Protein AF-A0AAF3EDP6-F1 (afdb_monomer)

Secondary structure (DSSP, 8-state):
-HHHHHHHHHHHHHHHHHHHHHHHHHHHHHHHHHHHHHHHHHHHHHHHHHHHS-S--SSHHHHHHHHHHHHHHHHHHHHHHHHHHHHHHHHHHHHHHTT---HHHHHHHHHHHHHHHHHHHHHHHHHHHHHHHHHHHHHHHHHHHHHHHHHHHHHHHHHHTHHHH---TTTTHHHHHHHHHHHHHHHHHHHHHHHHHHH-TTS-HHHHHHHHHHHHHHHHHHHHHHHHHHHHHTT----GGGGGS-S-------------------------------

Nearest PDB structures (foldseek):
  1cun-assembly1_C  TM=4.433E-01  e=1.744E-02  Gallus gallus
  1u4q-assembly2_B  TM=4.967E-01  e=1.557E-01  Gallus gallus
  1u5p-assembly1_A  TM=4.769E-01  e=1.228E-01  Gallus gallus

Sequence (278 aa):
MAAAKHRRKRCLDLVDVRRLKLEQIIRLSTCERDANQAISWIEELQETLRRDYNQVGCDETELRVLKKDREQLEDTARSTYHYGKELCQVALVLRRSLRMDSSPQKQLADKLEHIWGRLTRALTEHDARTHVCAAFNSACVQILKRIDELDRQAKEYLLTKGRRQGPPTLLFSVERRKLGSDVAELRHIGEMLVAQTNANHVASKEARSAAVSLVRQKVEEVEEKRNQLETIIDGRSVPEEDRFLVRGVPTSILTSTTSPPQVDPPGHIRIGDNESYL

Structure (mmCIF, N/CA/C/O backbone):
data_AF-A0AAF3EDP6-F1
#
_entry.id   AF-A0AAF3EDP6-F1
#
loop_
_atom_site.group_PDB
_atom_site.id
_atom_site.type_symbol
_atom_site.label_atom_id
_atom_site.label_alt_id
_atom_site.label_comp_id
_atom_site.label_asym_id
_atom_site.label_entity_id
_atom_site.label_seq_id
_atom_site.pdbx_PDB_ins_code
_atom_site.Cartn_x
_atom_site.Cartn_y
_atom_site.Cartn_z
_atom_site.occupancy
_atom_site.B_iso_or_equiv
_atom_site.auth_seq_id
_atom_site.auth_comp_id
_atom_site.auth_asym_id
_atom_site.auth_atom_id
_atom_site.pdbx_PDB_model_num
ATOM 1 N N . MET A 1 1 ? 33.647 23.301 -61.075 1.00 71.12 1 MET A N 1
ATOM 2 C CA . MET A 1 1 ? 33.369 23.847 -59.720 1.00 71.12 1 MET A CA 1
ATOM 3 C C . MET A 1 1 ? 32.059 23.337 -59.096 1.00 71.12 1 MET A C 1
ATOM 5 O O . MET A 1 1 ? 32.105 22.820 -57.984 1.00 71.12 1 MET A O 1
ATOM 9 N N . ALA A 1 2 ? 30.907 23.385 -59.784 1.00 82.69 2 ALA A N 1
ATOM 10 C CA . ALA A 1 2 ? 29.607 22.963 -59.224 1.00 82.69 2 ALA A CA 1
ATOM 11 C C . ALA A 1 2 ? 29.539 21.485 -58.765 1.00 82.69 2 ALA A C 1
ATOM 13 O O . ALA A 1 2 ? 29.075 21.198 -57.662 1.00 82.69 2 ALA A O 1
ATOM 14 N N . ALA A 1 3 ? 30.085 20.548 -59.549 1.00 87.69 3 ALA A N 1
ATOM 15 C CA . ALA A 1 3 ? 30.097 19.120 -59.202 1.00 87.69 3 ALA A CA 1
ATOM 16 C C . ALA A 1 3 ? 30.927 18.796 -57.940 1.00 87.69 3 ALA A C 1
ATOM 18 O O . ALA A 1 3 ? 30.586 17.893 -57.177 1.00 87.69 3 ALA A O 1
ATOM 19 N N . ALA A 1 4 ? 32.012 19.536 -57.685 1.00 90.31 4 ALA A N 1
ATOM 20 C CA . ALA A 1 4 ? 32.815 19.381 -56.469 1.00 90.31 4 ALA A CA 1
ATOM 21 C C . ALA A 1 4 ? 32.060 19.891 -55.230 1.00 90.31 4 ALA A C 1
ATOM 23 O O . ALA A 1 4 ? 32.013 19.201 -54.214 1.00 90.31 4 ALA A O 1
ATOM 24 N N . LYS A 1 5 ? 31.383 21.043 -55.345 1.00 90.94 5 LYS A N 1
ATOM 25 C CA . LYS A 1 5 ? 30.521 21.591 -54.285 1.00 90.94 5 LYS A CA 1
ATOM 26 C C . LYS A 1 5 ? 29.365 20.643 -53.948 1.00 90.94 5 LYS A C 1
ATOM 28 O O . LYS A 1 5 ? 29.100 20.401 -52.775 1.00 90.94 5 LYS A O 1
ATOM 33 N N . HIS A 1 6 ? 28.728 20.051 -54.960 1.00 93.25 6 HIS A N 1
ATOM 34 C CA . HIS A 1 6 ? 27.655 19.074 -54.760 1.00 93.25 6 HIS A CA 1
ATOM 35 C C . HIS A 1 6 ? 28.153 17.786 -54.082 1.00 93.25 6 HIS A C 1
ATOM 37 O O . HIS A 1 6 ? 27.523 17.300 -53.146 1.00 93.25 6 HIS A O 1
ATOM 43 N N . ARG A 1 7 ? 29.322 17.262 -54.482 1.00 92.94 7 ARG A N 1
ATOM 44 C CA . ARG A 1 7 ? 29.954 16.113 -53.806 1.00 92.94 7 ARG A CA 1
ATOM 45 C C . ARG A 1 7 ? 30.294 16.410 -52.345 1.00 92.94 7 ARG A C 1
ATOM 47 O O . ARG A 1 7 ? 29.984 15.590 -51.488 1.00 92.94 7 ARG A O 1
ATOM 54 N N . ARG A 1 8 ? 30.862 17.587 -52.057 1.00 93.00 8 ARG A N 1
ATOM 55 C CA . ARG A 1 8 ? 31.146 18.030 -50.684 1.00 93.00 8 ARG A CA 1
ATOM 56 C C . ARG A 1 8 ? 29.871 18.100 -49.846 1.00 93.00 8 ARG A C 1
ATOM 58 O O . ARG A 1 8 ? 29.867 17.559 -48.750 1.00 93.00 8 ARG A O 1
ATOM 65 N N . LYS A 1 9 ? 28.797 18.699 -50.374 1.00 94.88 9 LYS A N 1
ATOM 66 C CA . LYS A 1 9 ? 27.502 18.777 -49.679 1.00 94.88 9 LYS A CA 1
ATOM 67 C C . LYS A 1 9 ? 26.975 17.386 -49.318 1.00 94.88 9 LYS A C 1
ATOM 69 O O . LYS A 1 9 ? 26.739 17.129 -48.151 1.00 94.88 9 LYS A O 1
ATOM 74 N N . ARG A 1 10 ? 26.922 16.458 -50.280 1.00 94.31 10 ARG A N 1
ATOM 75 C CA . ARG A 1 10 ? 26.478 15.074 -50.021 1.00 94.31 10 ARG A CA 1
ATOM 76 C C . ARG A 1 10 ? 27.324 14.353 -48.967 1.00 94.31 10 ARG A C 1
ATOM 78 O O . ARG A 1 10 ? 26.791 13.557 -48.206 1.00 94.31 10 ARG A O 1
ATOM 85 N N . CYS A 1 11 ? 28.633 14.608 -48.935 1.00 94.81 11 CYS A N 1
ATOM 86 C CA . CYS A 1 11 ? 29.515 14.039 -47.917 1.00 94.81 11 CYS A CA 1
ATOM 87 C C . CYS A 1 11 ? 29.186 14.586 -46.519 1.00 94.81 11 CYS A C 1
ATOM 89 O O . CYS A 1 11 ? 29.067 13.805 -45.580 1.00 94.81 11 CYS A O 1
ATOM 91 N N . LEU A 1 12 ? 28.982 15.902 -46.399 1.00 96.12 12 LEU A N 1
ATOM 92 C CA . LEU A 1 12 ? 28.575 16.541 -45.144 1.00 96.12 12 LEU A CA 1
ATOM 93 C C . LEU A 1 12 ? 27.212 16.018 -44.673 1.00 96.12 12 LEU A C 1
ATOM 95 O O . LEU A 1 12 ? 27.113 15.542 -43.548 1.00 96.12 12 LEU A O 1
ATOM 99 N N . ASP A 1 13 ? 26.220 15.971 -45.568 1.00 96.44 13 ASP A N 1
ATOM 100 C CA . ASP A 1 13 ? 24.886 15.440 -45.263 1.00 96.44 13 ASP A CA 1
ATOM 101 C C . ASP A 1 13 ? 24.969 13.984 -44.746 1.00 96.44 13 ASP A C 1
ATOM 103 O O . ASP A 1 13 ? 24.270 13.596 -43.811 1.00 96.44 13 ASP A O 1
ATOM 107 N N . LEU A 1 14 ? 25.862 13.160 -45.314 1.00 96.31 14 LEU A N 1
ATOM 108 C CA . LEU A 1 14 ? 26.073 11.780 -44.863 1.00 96.31 14 LEU A CA 1
ATOM 109 C C . LEU A 1 14 ? 26.715 11.704 -43.470 1.00 96.31 14 LEU A C 1
ATOM 111 O O . LEU A 1 14 ? 26.360 10.822 -42.682 1.00 96.31 14 LEU A O 1
ATOM 115 N N . VAL A 1 15 ? 27.665 12.593 -43.171 1.00 96.94 15 VAL A N 1
ATOM 116 C CA . VAL A 1 15 ? 28.287 12.692 -41.843 1.00 96.94 15 VAL A CA 1
ATOM 117 C C . VAL A 1 15 ? 27.243 13.096 -40.805 1.00 96.94 15 VAL A C 1
ATOM 119 O O . VAL A 1 15 ? 27.148 12.436 -39.770 1.00 96.94 15 VAL A O 1
ATOM 122 N N . ASP A 1 16 ? 26.408 14.088 -41.106 1.00 96.62 16 ASP A N 1
ATOM 123 C CA . ASP A 1 16 ? 25.352 14.553 -40.203 1.00 96.62 16 ASP A CA 1
ATOM 124 C C . ASP A 1 16 ? 24.326 13.452 -39.920 1.00 96.62 16 ASP A C 1
ATOM 126 O O . ASP A 1 16 ? 23.990 13.188 -38.765 1.00 96.62 16 ASP A O 1
ATOM 130 N N . VAL A 1 17 ? 23.898 12.714 -40.950 1.00 96.06 17 VAL A N 1
ATOM 131 C CA . VAL A 1 17 ? 22.997 11.562 -40.778 1.00 96.06 17 VAL A CA 1
ATOM 132 C C . VAL A 1 17 ? 23.623 10.481 -39.893 1.00 96.06 17 VAL A C 1
ATOM 134 O O . VAL A 1 17 ? 22.937 9.900 -39.050 1.00 96.06 17 VAL A O 1
ATOM 137 N N . ARG A 1 18 ? 24.918 10.184 -40.058 1.00 96.56 18 ARG A N 1
ATOM 138 C CA . ARG A 1 18 ? 25.619 9.201 -39.213 1.00 96.56 18 ARG A CA 1
ATOM 139 C C . ARG A 1 18 ? 25.720 9.674 -37.769 1.00 96.56 18 ARG A C 1
ATOM 141 O O . ARG A 1 18 ? 25.446 8.889 -36.865 1.00 96.56 18 ARG A O 1
ATOM 148 N N . ARG A 1 19 ? 26.063 10.944 -37.562 1.00 97.88 19 ARG A N 1
ATOM 149 C CA . ARG A 1 19 ? 26.122 11.558 -36.237 1.00 97.88 19 ARG A CA 1
ATOM 150 C C . ARG A 1 19 ? 24.766 11.469 -35.532 1.00 97.88 19 ARG A C 1
ATOM 152 O O . ARG A 1 19 ? 24.704 10.953 -34.422 1.00 97.88 19 ARG A O 1
ATOM 159 N N . LEU A 1 20 ? 23.685 11.875 -36.200 1.00 97.19 20 LEU A N 1
ATOM 160 C CA . LEU A 1 20 ? 22.325 11.801 -35.655 1.00 97.19 20 LEU A CA 1
ATOM 161 C C . LEU A 1 20 ? 21.926 10.368 -35.281 1.00 97.19 20 LEU A C 1
ATOM 163 O O . LEU A 1 20 ? 21.334 10.149 -34.228 1.00 97.19 20 LEU A O 1
ATOM 167 N N . LYS A 1 21 ? 22.276 9.374 -36.107 1.00 97.38 21 LYS A N 1
ATOM 168 C CA . LYS A 1 21 ? 22.018 7.961 -35.789 1.00 97.38 21 LYS A CA 1
ATOM 169 C C . LYS A 1 21 ? 22.763 7.501 -34.537 1.00 97.38 21 LYS A C 1
ATOM 171 O O . LYS A 1 21 ? 22.171 6.814 -33.712 1.00 97.38 21 LYS A O 1
ATOM 176 N N . LEU A 1 22 ? 24.032 7.877 -34.380 1.00 98.25 22 LEU A N 1
ATOM 177 C CA . LEU A 1 22 ? 24.806 7.545 -33.180 1.00 98.25 22 LEU A CA 1
ATOM 178 C C . LEU A 1 22 ? 24.209 8.206 -31.931 1.00 98.25 22 LEU A C 1
ATOM 180 O O . LEU A 1 22 ? 24.040 7.538 -30.916 1.00 98.25 22 LEU A O 1
ATOM 184 N N . GLU A 1 23 ? 23.812 9.478 -32.023 1.00 98.19 23 GLU A N 1
ATOM 185 C CA . GLU A 1 23 ? 23.122 10.182 -30.933 1.00 98.19 23 GLU A CA 1
ATOM 186 C C . GLU A 1 23 ? 21.804 9.484 -30.553 1.00 98.19 23 GLU A C 1
ATOM 188 O O . GLU A 1 23 ? 21.516 9.307 -29.370 1.00 98.19 23 GLU A O 1
ATOM 193 N N . GLN A 1 24 ? 21.021 9.032 -31.538 1.00 98.06 24 GLN A N 1
ATOM 194 C CA . GLN A 1 24 ? 19.790 8.271 -31.304 1.00 98.06 24 GLN A CA 1
ATOM 195 C C . GLN A 1 24 ? 20.050 6.914 -30.635 1.00 98.06 24 GLN A C 1
ATOM 197 O O . GLN A 1 24 ? 19.295 6.538 -29.742 1.00 98.06 24 GLN A O 1
ATOM 202 N N . ILE A 1 25 ? 21.109 6.196 -31.023 1.00 98.19 25 ILE A N 1
ATOM 203 C CA . ILE A 1 25 ? 21.488 4.910 -30.413 1.00 98.19 25 ILE A CA 1
ATOM 204 C C . ILE A 1 25 ? 21.910 5.099 -28.952 1.00 98.19 25 ILE A C 1
ATOM 206 O O . ILE A 1 25 ? 21.484 4.331 -28.091 1.00 98.19 25 ILE A O 1
ATOM 210 N N . ILE A 1 26 ? 22.700 6.136 -28.655 1.00 98.25 26 ILE A N 1
ATOM 211 C CA . ILE A 1 26 ? 23.102 6.452 -27.278 1.00 98.25 26 ILE A CA 1
ATOM 212 C C . ILE A 1 26 ? 21.865 6.761 -26.434 1.00 98.25 26 ILE A C 1
ATOM 214 O O . ILE A 1 26 ? 21.678 6.151 -25.385 1.00 98.25 26 ILE A O 1
ATOM 218 N N . ARG A 1 27 ? 20.982 7.648 -26.916 1.00 98.12 27 ARG A N 1
ATOM 219 C CA . ARG A 1 27 ? 19.735 7.985 -26.211 1.00 98.12 27 ARG A CA 1
ATOM 220 C C . ARG A 1 27 ? 18.855 6.763 -25.985 1.00 98.12 27 ARG A C 1
ATOM 222 O O . ARG A 1 27 ? 18.302 6.625 -24.902 1.00 98.12 27 ARG A O 1
ATOM 229 N N . LEU A 1 28 ? 18.752 5.873 -26.972 1.00 98.31 28 LEU A N 1
ATOM 230 C CA . LEU A 1 28 ? 17.994 4.634 -26.838 1.00 98.31 28 LEU A CA 1
ATOM 231 C C . LEU A 1 28 ? 18.544 3.781 -25.690 1.00 98.31 28 LEU A C 1
ATOM 233 O O . LEU A 1 28 ? 17.788 3.395 -24.805 1.00 98.31 28 LEU A O 1
ATOM 237 N N . SER A 1 29 ? 19.859 3.551 -25.672 1.00 97.88 29 SER A N 1
ATOM 238 C CA . SER A 1 29 ? 20.509 2.781 -24.609 1.00 97.88 29 SER A CA 1
ATOM 239 C C . SER A 1 29 ? 20.323 3.419 -23.230 1.00 97.88 29 SER A C 1
ATOM 241 O O . SER A 1 29 ? 20.089 2.701 -22.258 1.00 97.88 29 SER A O 1
ATOM 243 N N . THR A 1 30 ? 20.397 4.749 -23.137 1.00 98.44 30 THR A N 1
ATOM 244 C CA . THR A 1 30 ? 20.128 5.481 -21.894 1.00 98.44 30 THR A CA 1
ATOM 245 C C . THR A 1 30 ? 18.686 5.282 -21.438 1.00 98.44 30 THR A C 1
ATOM 247 O O . THR A 1 30 ? 18.475 4.855 -20.309 1.00 98.44 30 THR A O 1
ATOM 250 N N . CYS A 1 31 ? 17.699 5.497 -22.313 1.00 98.31 31 CYS A N 1
ATOM 251 C CA . CYS A 1 31 ? 16.289 5.332 -21.956 1.00 98.31 31 CYS A CA 1
ATOM 252 C C . CYS A 1 31 ? 15.962 3.904 -21.501 1.00 98.31 31 CYS A C 1
ATOM 254 O O . CYS A 1 31 ? 15.232 3.727 -20.532 1.00 98.31 31 CYS A O 1
ATOM 256 N N . GLU A 1 32 ? 16.508 2.885 -22.164 1.00 97.56 32 GLU A N 1
ATOM 257 C CA . GLU A 1 32 ? 16.286 1.484 -21.786 1.00 97.56 32 GLU A CA 1
ATOM 258 C C . GLU A 1 32 ? 16.901 1.141 -20.430 1.00 97.56 32 GLU A C 1
ATOM 260 O O . GLU A 1 32 ? 16.273 0.461 -19.615 1.00 97.56 32 GLU A O 1
ATOM 265 N N . ARG A 1 33 ? 18.120 1.619 -20.166 1.00 98.44 33 ARG A N 1
ATOM 266 C CA . ARG A 1 33 ? 18.773 1.438 -18.868 1.00 98.44 33 ARG A CA 1
ATOM 267 C C . ARG A 1 33 ? 17.988 2.137 -17.762 1.00 98.44 33 ARG A C 1
ATOM 269 O O . ARG A 1 33 ? 17.716 1.527 -16.734 1.00 98.44 33 ARG A O 1
ATOM 276 N N . ASP A 1 34 ? 17.601 3.384 -17.986 1.00 98.62 34 ASP A N 1
ATOM 277 C CA . ASP A 1 34 ? 16.917 4.191 -16.980 1.00 98.62 34 ASP A CA 1
ATOM 278 C C . ASP A 1 34 ? 15.490 3.656 -16.727 1.00 98.62 34 ASP A C 1
ATOM 280 O O . ASP A 1 34 ? 15.017 3.662 -15.593 1.00 98.62 34 ASP A O 1
ATOM 284 N N . ALA A 1 35 ? 14.826 3.081 -17.739 1.00 98.44 35 ALA A N 1
ATOM 285 C CA . ALA A 1 35 ? 13.537 2.409 -17.568 1.00 98.44 35 ALA A CA 1
ATOM 286 C C . ALA A 1 35 ? 13.667 1.118 -16.745 1.00 98.44 35 ALA A C 1
ATOM 288 O O . ALA A 1 35 ? 12.821 0.839 -15.897 1.00 98.44 35 ALA A O 1
ATOM 289 N N . ASN A 1 36 ? 14.743 0.347 -16.944 1.00 98.19 36 ASN A N 1
ATOM 290 C CA . ASN A 1 36 ? 15.053 -0.787 -16.069 1.00 98.19 36 ASN A CA 1
ATOM 291 C C . ASN A 1 36 ? 15.333 -0.333 -14.632 1.00 98.19 36 ASN A C 1
ATOM 293 O O . ASN A 1 36 ? 14.897 -0.993 -13.695 1.00 98.19 36 ASN A O 1
ATOM 297 N N . GLN A 1 37 ? 16.008 0.801 -14.450 1.00 98.56 37 GLN A N 1
ATOM 298 C CA . GLN A 1 37 ? 16.247 1.351 -13.121 1.00 98.56 37 GLN A CA 1
ATOM 299 C C . GLN A 1 37 ? 14.941 1.784 -12.439 1.00 98.56 37 GLN A C 1
ATOM 301 O O . GLN A 1 37 ? 14.741 1.483 -11.265 1.00 98.56 37 GLN A O 1
ATOM 306 N N . ALA A 1 38 ? 14.030 2.425 -13.177 1.00 98.62 38 ALA A N 1
ATOM 307 C CA . ALA A 1 38 ? 12.703 2.770 -12.674 1.00 98.62 38 ALA A CA 1
ATOM 308 C C . ALA A 1 38 ? 11.927 1.526 -12.218 1.00 98.62 38 ALA A C 1
ATOM 310 O O . ALA A 1 38 ? 11.277 1.554 -11.177 1.00 98.62 38 ALA A O 1
ATOM 311 N N . ILE A 1 39 ? 12.042 0.418 -12.954 1.00 98.44 39 ILE A N 1
ATOM 312 C CA . ILE A 1 39 ? 11.475 -0.871 -12.551 1.00 98.44 39 ILE A CA 1
ATOM 313 C C . ILE A 1 39 ? 12.058 -1.343 -11.212 1.00 98.44 39 ILE A C 1
ATOM 315 O O . ILE A 1 39 ? 11.282 -1.649 -10.308 1.00 98.44 39 ILE A O 1
ATOM 319 N N . SER A 1 40 ? 13.386 -1.359 -11.064 1.00 98.38 40 SER A N 1
ATOM 320 C CA . SER A 1 40 ? 14.036 -1.773 -9.813 1.00 98.38 40 SER A CA 1
ATOM 321 C C . SER A 1 40 ? 13.608 -0.902 -8.630 1.00 98.38 40 SER A C 1
ATOM 323 O O . SER A 1 40 ? 13.292 -1.421 -7.565 1.00 98.38 40 SER A O 1
ATOM 325 N N . TRP A 1 41 ? 13.506 0.416 -8.822 1.00 98.44 41 TRP A N 1
ATOM 326 C CA . TRP A 1 41 ? 13.018 1.321 -7.779 1.00 98.44 41 TRP A CA 1
ATOM 327 C C . TRP A 1 41 ? 11.577 1.007 -7.357 1.00 98.44 41 TRP A C 1
ATOM 329 O O . TRP A 1 41 ? 11.265 1.050 -6.171 1.00 98.44 41 TRP A O 1
ATOM 339 N N . ILE A 1 42 ? 10.689 0.647 -8.289 1.00 98.06 42 ILE A N 1
ATOM 340 C CA . ILE A 1 42 ? 9.317 0.242 -7.937 1.00 98.06 42 ILE A CA 1
ATOM 341 C C . ILE A 1 42 ? 9.319 -1.088 -7.165 1.00 98.06 42 ILE A C 1
ATOM 343 O O . ILE A 1 42 ? 8.541 -1.246 -6.223 1.00 98.06 42 ILE A O 1
ATOM 347 N N . GLU A 1 43 ? 10.195 -2.033 -7.516 1.00 96.50 43 GLU A N 1
ATOM 348 C CA . GLU A 1 43 ? 10.366 -3.287 -6.765 1.00 96.50 43 GLU A CA 1
ATOM 349 C C . GLU A 1 43 ? 10.871 -3.028 -5.332 1.00 96.50 43 GLU A C 1
ATOM 351 O O . GLU A 1 43 ? 10.360 -3.622 -4.381 1.00 96.50 43 GLU A O 1
ATOM 356 N N . GLU A 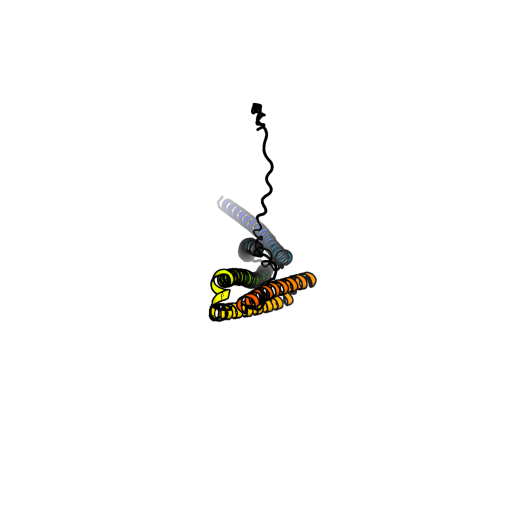1 44 ? 11.804 -2.091 -5.148 1.00 96.12 44 GLU A N 1
ATOM 357 C CA . GLU A 1 44 ? 12.293 -1.660 -3.830 1.00 96.12 44 GLU A CA 1
ATOM 358 C C . GLU A 1 44 ? 11.187 -1.001 -2.988 1.00 96.12 44 GLU A C 1
ATOM 360 O O . GLU A 1 44 ? 11.034 -1.302 -1.799 1.00 96.12 44 GLU A O 1
ATOM 365 N N . LEU A 1 45 ? 10.364 -0.142 -3.599 1.00 94.88 45 LEU A N 1
ATOM 366 C CA . LEU A 1 45 ? 9.199 0.463 -2.941 1.00 94.88 45 LEU A CA 1
ATOM 367 C C . LEU A 1 45 ? 8.172 -0.599 -2.528 1.00 94.88 45 LEU A C 1
ATOM 369 O O . LEU A 1 4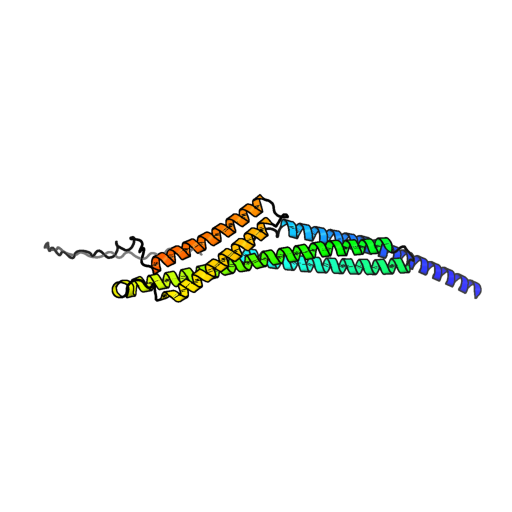5 ? 7.600 -0.515 -1.441 1.00 94.88 45 LEU A O 1
ATOM 373 N N . GLN A 1 46 ? 7.966 -1.626 -3.356 1.00 92.00 46 GLN A N 1
ATOM 374 C CA . GLN A 1 46 ? 7.100 -2.752 -3.014 1.00 92.00 46 GLN A CA 1
ATOM 375 C C . GLN A 1 46 ? 7.628 -3.529 -1.804 1.00 92.00 46 GLN A C 1
ATOM 377 O O . GLN A 1 46 ? 6.849 -3.872 -0.914 1.00 92.00 46 GLN A O 1
ATOM 382 N N . GLU A 1 47 ? 8.929 -3.807 -1.750 1.00 90.81 47 GLU A N 1
ATOM 383 C CA . GLU A 1 47 ? 9.525 -4.504 -0.608 1.00 90.81 47 GLU A CA 1
ATOM 384 C C . GLU A 1 47 ? 9.460 -3.656 0.669 1.00 90.81 47 GLU A C 1
ATOM 386 O O . GLU A 1 47 ? 9.187 -4.176 1.750 1.00 90.81 47 GLU A O 1
ATOM 391 N N . THR A 1 48 ? 9.611 -2.338 0.536 1.00 89.81 48 THR A N 1
ATOM 392 C CA . THR A 1 48 ? 9.457 -1.383 1.642 1.00 89.81 48 THR A CA 1
ATOM 393 C C . THR A 1 48 ? 8.027 -1.401 2.182 1.00 89.81 48 THR A C 1
ATOM 395 O O . THR A 1 48 ? 7.825 -1.564 3.386 1.00 89.81 48 THR A O 1
ATOM 398 N N . LEU A 1 49 ? 7.022 -1.355 1.296 1.00 86.19 49 LEU A N 1
ATOM 399 C CA . LEU A 1 49 ? 5.612 -1.515 1.664 1.00 86.19 49 LEU A CA 1
ATOM 400 C C . LEU A 1 49 ? 5.381 -2.838 2.418 1.00 86.19 49 LEU A C 1
ATOM 402 O O . LEU A 1 49 ? 4.674 -2.888 3.423 1.00 86.19 49 LEU A O 1
ATOM 406 N N . ARG A 1 50 ? 6.017 -3.916 1.954 1.00 82.31 50 ARG A N 1
ATOM 407 C CA . ARG A 1 50 ? 5.913 -5.254 2.543 1.00 82.31 50 ARG A CA 1
ATOM 408 C C . ARG A 1 50 ? 6.547 -5.352 3.932 1.00 82.31 50 ARG A C 1
ATOM 410 O O . ARG A 1 50 ? 6.021 -6.053 4.795 1.00 82.31 50 ARG A O 1
ATOM 417 N N . ARG A 1 51 ? 7.691 -4.709 4.145 1.00 78.69 51 ARG A N 1
ATOM 418 C CA . ARG A 1 51 ? 8.445 -4.799 5.399 1.00 78.69 51 ARG A CA 1
ATOM 419 C C . ARG A 1 51 ? 7.860 -3.891 6.476 1.00 78.69 51 ARG A C 1
ATOM 421 O O . ARG A 1 51 ? 7.605 -4.354 7.585 1.00 78.69 51 ARG A O 1
ATOM 428 N N . ASP A 1 52 ? 7.619 -2.632 6.128 1.00 72.25 52 ASP A N 1
ATOM 429 C CA . ASP A 1 52 ? 7.430 -1.568 7.119 1.00 72.25 52 ASP A CA 1
ATOM 430 C C . ASP A 1 52 ? 5.944 -1.310 7.422 1.00 72.25 52 ASP A C 1
ATOM 432 O O . ASP A 1 52 ? 5.598 -0.871 8.514 1.00 72.25 52 ASP A O 1
ATOM 436 N N . TYR A 1 53 ? 5.041 -1.685 6.510 1.00 66.19 53 TYR A N 1
ATOM 437 C CA . TYR A 1 53 ? 3.615 -1.342 6.590 1.00 66.19 53 TYR A CA 1
ATOM 438 C C . TYR A 1 53 ? 2.702 -2.561 6.817 1.00 66.19 53 TYR A C 1
ATOM 440 O O . TYR A 1 53 ? 1.483 -2.505 6.702 1.00 66.19 53 TYR A O 1
ATOM 448 N N . ASN A 1 54 ? 3.257 -3.717 7.181 1.00 61.97 54 ASN A N 1
ATOM 449 C CA . ASN A 1 54 ? 2.449 -4.902 7.500 1.00 61.97 54 ASN A CA 1
ATOM 450 C C . ASN A 1 54 ? 1.987 -4.990 8.958 1.00 61.97 54 ASN A C 1
ATOM 452 O O . ASN A 1 54 ? 1.264 -5.924 9.312 1.00 61.97 54 ASN A O 1
ATOM 456 N N . GLN A 1 55 ? 2.368 -4.026 9.792 1.00 61.47 55 GLN A N 1
ATOM 457 C CA . GLN A 1 55 ? 1.954 -3.976 11.187 1.00 61.47 55 GLN A CA 1
ATOM 458 C C . GLN A 1 55 ? 0.560 -3.350 11.299 1.00 61.47 55 GLN A C 1
ATOM 460 O O . GLN A 1 55 ? 0.274 -2.299 10.729 1.00 61.47 55 GLN A O 1
ATOM 465 N N . VAL A 1 56 ? -0.330 -4.022 12.030 1.00 60.81 56 VAL A N 1
ATOM 466 C CA . VAL A 1 56 ? -1.621 -3.453 12.426 1.00 60.81 56 VAL A CA 1
ATOM 467 C C . VAL A 1 56 ? -1.313 -2.409 13.500 1.00 60.81 56 VAL A C 1
ATOM 469 O O . VAL A 1 56 ? -0.979 -2.778 14.622 1.00 60.81 56 VAL A O 1
ATOM 472 N N . GLY A 1 57 ? -1.340 -1.125 13.130 1.00 56.44 57 GLY A N 1
ATOM 473 C CA . GLY A 1 57 ? -1.066 -0.016 14.049 1.00 56.44 57 GLY A CA 1
ATOM 474 C C . GLY A 1 57 ? -1.974 -0.080 15.278 1.00 56.44 57 GLY A C 1
ATOM 475 O O . GLY A 1 57 ? -3.188 -0.273 15.160 1.00 56.44 57 GLY A O 1
ATOM 476 N N . CYS A 1 58 ? -1.376 0.029 16.462 1.00 58.56 58 CYS A N 1
ATOM 477 C CA . CYS A 1 58 ? -2.060 -0.218 17.728 1.00 58.56 58 CYS A CA 1
ATOM 478 C C . CYS A 1 58 ? -2.700 1.060 18.275 1.00 58.56 58 CYS A C 1
ATOM 480 O O . CYS A 1 58 ? -3.718 0.982 18.968 1.00 58.56 58 CYS A O 1
ATOM 482 N N . ASP A 1 59 ? -2.137 2.217 17.933 1.00 70.69 59 ASP A N 1
ATOM 483 C CA . ASP A 1 59 ? -2.632 3.531 18.328 1.00 70.69 59 ASP A CA 1
ATOM 484 C C . ASP A 1 59 ? -3.093 4.377 17.127 1.00 70.69 59 ASP A C 1
ATOM 486 O O . ASP A 1 59 ? -2.630 4.223 15.994 1.00 70.69 59 ASP A O 1
ATOM 490 N N . GLU A 1 60 ? -4.017 5.306 17.375 1.00 73.75 60 GLU A N 1
ATOM 491 C CA . GLU A 1 60 ? -4.529 6.229 16.361 1.00 73.75 60 GLU A CA 1
ATOM 492 C C . GLU A 1 60 ? -3.413 7.130 15.804 1.00 73.75 60 GLU A C 1
ATOM 494 O O . GLU A 1 60 ? -3.412 7.455 14.613 1.00 73.75 60 GLU A O 1
ATOM 499 N N . THR A 1 61 ? -2.429 7.492 16.634 1.00 78.88 61 THR A N 1
ATOM 500 C CA . THR A 1 61 ? -1.267 8.294 16.225 1.00 78.88 61 THR A CA 1
ATOM 501 C C . THR A 1 61 ? -0.375 7.525 15.257 1.00 78.88 61 THR A C 1
ATOM 503 O O . THR A 1 61 ? -0.048 8.034 14.184 1.00 78.88 61 THR A O 1
ATOM 506 N N . GLU A 1 62 ? -0.040 6.277 15.591 1.00 76.75 62 GLU A N 1
ATOM 507 C CA . GLU A 1 62 ? 0.742 5.381 14.731 1.00 76.75 62 GLU A CA 1
ATOM 508 C C . GLU A 1 62 ? 0.043 5.157 13.392 1.00 76.75 62 GLU A C 1
ATOM 510 O O . GLU A 1 62 ? 0.667 5.226 12.335 1.00 76.75 62 GLU A O 1
ATOM 515 N N . LEU A 1 63 ? -1.277 4.958 13.416 1.00 79.44 63 LEU A N 1
ATOM 516 C CA . LEU A 1 63 ? -2.057 4.734 12.208 1.00 79.44 63 LEU A CA 1
ATOM 517 C C . LEU A 1 63 ? -2.085 5.962 11.291 1.00 79.44 63 LEU A C 1
ATOM 519 O O . LEU A 1 63 ? -2.066 5.819 10.070 1.00 79.44 63 LEU A O 1
ATOM 523 N N . ARG A 1 64 ? -2.119 7.174 11.859 1.00 82.00 64 ARG A N 1
ATOM 524 C CA . ARG A 1 64 ? -2.021 8.423 11.086 1.00 82.00 64 ARG A CA 1
ATOM 525 C C . ARG A 1 64 ? -0.648 8.581 10.438 1.00 82.00 64 ARG A C 1
ATOM 527 O O . ARG A 1 64 ? -0.588 8.967 9.273 1.00 82.00 64 ARG A O 1
ATOM 534 N N . VAL A 1 65 ? 0.427 8.268 11.163 1.00 83.56 65 VAL A N 1
ATOM 535 C CA . VAL A 1 65 ? 1.795 8.289 10.619 1.00 83.56 65 VAL A CA 1
ATOM 536 C C . VAL A 1 65 ? 1.928 7.266 9.490 1.00 83.56 65 VAL A C 1
ATOM 538 O O . VAL A 1 65 ? 2.265 7.645 8.374 1.00 83.56 65 VAL A O 1
ATOM 541 N N . LEU A 1 66 ? 1.513 6.016 9.720 1.00 80.69 66 LEU A N 1
ATOM 542 C CA . LEU A 1 66 ? 1.514 4.955 8.706 1.00 80.69 66 LEU A CA 1
ATOM 543 C C . LEU A 1 66 ? 0.723 5.338 7.446 1.00 80.69 66 LEU A C 1
ATOM 545 O O . LEU A 1 66 ? 1.163 5.049 6.335 1.00 80.69 66 LEU A O 1
ATOM 549 N N . LYS A 1 67 ? -0.434 6.003 7.593 1.00 84.38 67 LYS A N 1
ATOM 550 C CA . LYS A 1 67 ? -1.212 6.514 6.450 1.00 84.38 67 LYS A CA 1
ATOM 551 C C . LYS A 1 67 ? -0.440 7.562 5.657 1.00 84.38 67 LYS A C 1
ATOM 553 O O . LYS A 1 67 ? -0.372 7.451 4.437 1.00 84.38 67 LYS A O 1
ATOM 558 N N . LYS A 1 68 ? 0.142 8.546 6.341 1.00 87.94 68 LYS A N 1
ATOM 559 C CA . LYS A 1 68 ? 0.902 9.626 5.706 1.00 87.94 68 LYS A CA 1
ATOM 560 C C . LYS A 1 68 ? 2.133 9.092 4.976 1.00 87.94 68 LYS A C 1
ATOM 562 O O . LYS A 1 68 ? 2.374 9.456 3.829 1.00 87.94 68 LYS A O 1
ATOM 567 N N . ASP A 1 69 ? 2.888 8.213 5.620 1.00 85.25 69 ASP A N 1
ATOM 568 C CA . ASP A 1 69 ? 4.109 7.653 5.045 1.00 85.25 69 ASP A CA 1
ATOM 569 C C . ASP A 1 69 ? 3.779 6.760 3.833 1.00 85.25 69 ASP A C 1
ATOM 571 O O . ASP A 1 69 ? 4.449 6.822 2.800 1.00 85.25 69 ASP A O 1
ATOM 575 N N . ARG A 1 70 ? 2.664 6.014 3.893 1.00 87.88 70 ARG A N 1
ATOM 576 C CA . ARG A 1 70 ? 2.120 5.268 2.747 1.00 87.88 70 ARG A CA 1
ATOM 577 C C . ARG A 1 70 ? 1.726 6.185 1.588 1.00 87.88 70 ARG A C 1
ATOM 579 O O . ARG A 1 70 ? 2.021 5.851 0.445 1.00 87.88 70 ARG A O 1
ATOM 586 N N . GLU A 1 71 ? 1.049 7.303 1.850 1.00 91.44 71 GLU A N 1
ATOM 587 C CA . GLU A 1 71 ? 0.675 8.279 0.812 1.00 91.44 71 GLU A CA 1
ATOM 588 C C . GLU A 1 71 ? 1.917 8.837 0.107 1.00 91.44 71 GLU A C 1
ATOM 590 O O . GLU A 1 71 ? 1.969 8.869 -1.122 1.00 91.44 71 GLU A O 1
ATOM 595 N N . GLN A 1 72 ? 2.963 9.171 0.867 1.00 93.00 72 GLN A N 1
ATOM 596 C CA . GLN A 1 72 ? 4.244 9.616 0.309 1.00 93.00 72 GLN A CA 1
ATOM 597 C C . GLN A 1 72 ? 4.929 8.530 -0.533 1.00 93.00 72 GLN A C 1
ATOM 599 O O . GLN A 1 72 ? 5.472 8.818 -1.607 1.00 93.00 72 GLN A O 1
ATOM 604 N N . LEU A 1 73 ? 4.892 7.275 -0.076 1.00 93.62 73 LEU A N 1
ATOM 605 C CA . LEU A 1 73 ? 5.398 6.129 -0.833 1.00 93.62 73 LEU A CA 1
ATOM 606 C C . LEU A 1 73 ? 4.625 5.958 -2.145 1.00 93.62 73 LEU A C 1
ATOM 608 O O . LEU A 1 73 ? 5.231 5.748 -3.195 1.00 93.62 73 LEU A O 1
ATOM 612 N N . GLU A 1 74 ? 3.300 6.075 -2.102 1.00 94.88 74 GLU A N 1
ATOM 613 C CA . GLU A 1 74 ? 2.427 5.953 -3.266 1.00 94.88 74 GLU A CA 1
ATOM 614 C C . GLU A 1 74 ? 2.675 7.069 -4.295 1.00 94.88 74 GLU A C 1
ATOM 616 O O . GLU A 1 74 ? 2.765 6.792 -5.493 1.00 94.88 74 GLU A O 1
ATOM 621 N N . ASP A 1 75 ? 2.852 8.312 -3.845 1.00 96.88 75 ASP A N 1
ATOM 622 C CA . ASP A 1 75 ? 3.207 9.446 -4.706 1.00 96.88 75 ASP A CA 1
ATOM 623 C C . ASP A 1 75 ? 4.565 9.255 -5.383 1.00 96.88 75 ASP A C 1
ATOM 625 O O . ASP A 1 75 ? 4.713 9.492 -6.591 1.00 96.88 75 ASP A O 1
ATOM 629 N N . THR A 1 76 ? 5.545 8.766 -4.621 1.00 97.69 76 THR A N 1
ATOM 630 C CA . THR A 1 76 ? 6.873 8.429 -5.143 1.00 97.69 76 THR A CA 1
ATOM 631 C C . THR A 1 76 ? 6.758 7.329 -6.195 1.00 97.69 76 THR A C 1
ATOM 633 O O . THR A 1 76 ? 7.227 7.498 -7.319 1.00 97.69 76 THR A O 1
ATOM 636 N N . ALA A 1 77 ? 6.048 6.243 -5.884 1.00 97.44 77 ALA A N 1
ATOM 637 C CA . ALA A 1 77 ? 5.851 5.119 -6.790 1.00 97.44 77 ALA A CA 1
ATOM 638 C C . ALA A 1 77 ? 5.137 5.515 -8.090 1.00 97.44 77 ALA A C 1
ATOM 640 O O . ALA A 1 77 ? 5.563 5.103 -9.172 1.00 97.44 77 ALA A O 1
ATOM 641 N N . ARG A 1 78 ? 4.081 6.338 -8.006 1.00 98.25 78 ARG A N 1
ATOM 642 C CA . ARG A 1 78 ? 3.388 6.891 -9.181 1.00 98.25 78 ARG A CA 1
ATOM 643 C C . ARG A 1 78 ? 4.343 7.679 -10.063 1.00 98.25 78 ARG A C 1
ATOM 645 O O . ARG A 1 78 ? 4.381 7.464 -11.273 1.00 98.25 78 ARG A O 1
ATOM 652 N N . SER A 1 79 ? 5.112 8.581 -9.461 1.00 98.44 79 SER A N 1
ATOM 653 C CA . SER A 1 79 ? 6.056 9.434 -10.183 1.00 98.44 79 SER A CA 1
ATOM 654 C C . SER A 1 79 ? 7.130 8.599 -10.883 1.00 98.44 79 SER A C 1
ATOM 656 O O . SER A 1 79 ? 7.393 8.798 -12.070 1.00 98.44 79 SER A O 1
ATOM 658 N N . THR A 1 80 ? 7.683 7.597 -10.195 1.00 98.56 80 THR A N 1
ATOM 659 C CA . THR A 1 80 ? 8.653 6.652 -10.764 1.00 98.56 80 THR A CA 1
ATOM 660 C C . THR A 1 80 ? 8.057 5.829 -11.907 1.00 98.56 80 THR A C 1
ATOM 662 O O . THR A 1 80 ? 8.707 5.643 -12.937 1.00 98.56 80 THR A O 1
ATOM 665 N N . TYR A 1 81 ? 6.811 5.369 -11.774 1.00 98.69 81 TYR A N 1
ATOM 666 C CA . TYR A 1 81 ? 6.106 4.654 -12.837 1.00 98.69 81 TYR A CA 1
ATOM 667 C C . TYR A 1 81 ? 5.879 5.533 -14.071 1.00 98.69 81 TYR A C 1
ATOM 669 O O . TYR A 1 81 ? 6.180 5.106 -15.188 1.00 98.69 81 TYR A O 1
ATOM 677 N N . HIS A 1 82 ? 5.404 6.768 -13.890 1.00 98.62 82 HIS A N 1
ATOM 678 C CA . HIS A 1 82 ? 5.213 7.710 -14.994 1.00 98.62 82 HIS A CA 1
ATOM 679 C C . HIS A 1 82 ? 6.527 8.005 -15.717 1.00 98.62 82 HIS A C 1
ATOM 681 O O . HIS A 1 82 ? 6.575 7.896 -16.942 1.00 98.62 82 HIS A O 1
ATOM 687 N N . TYR A 1 83 ? 7.600 8.254 -14.967 1.00 98.62 83 TYR A N 1
ATOM 688 C CA . TYR A 1 83 ? 8.942 8.403 -15.522 1.00 98.62 83 TYR A CA 1
ATOM 689 C C . TYR A 1 83 ? 9.362 7.172 -16.345 1.00 98.62 83 TYR A C 1
ATOM 691 O O . TYR A 1 83 ? 9.763 7.295 -17.504 1.00 98.62 83 TYR A O 1
ATOM 699 N N . GLY A 1 84 ? 9.177 5.962 -15.806 1.00 98.69 84 GLY A N 1
ATOM 700 C CA . GLY A 1 84 ? 9.436 4.712 -16.526 1.00 98.69 84 GLY A CA 1
ATOM 701 C C . GLY A 1 84 ? 8.624 4.573 -17.822 1.00 98.69 84 GLY A C 1
ATOM 702 O O . GLY A 1 84 ? 9.163 4.134 -18.844 1.00 98.69 84 GLY A O 1
ATOM 703 N N . LYS A 1 85 ? 7.347 4.986 -17.826 1.00 98.44 85 LYS A N 1
ATOM 704 C CA . LYS A 1 85 ? 6.507 4.971 -19.037 1.00 98.44 85 LYS A CA 1
ATOM 705 C C . LYS A 1 85 ? 7.025 5.924 -20.101 1.00 98.44 85 LYS A C 1
ATOM 707 O O . LYS A 1 85 ? 7.076 5.539 -21.269 1.00 98.44 85 LYS A O 1
ATOM 712 N N . GLU A 1 86 ? 7.386 7.146 -19.721 1.00 98.62 86 GLU A N 1
ATOM 713 C CA . GLU A 1 86 ? 7.916 8.143 -20.653 1.00 98.62 86 GLU A CA 1
ATOM 714 C C . GLU A 1 86 ? 9.203 7.641 -21.312 1.00 98.62 86 GLU A C 1
ATOM 716 O O . GLU A 1 86 ? 9.326 7.671 -22.539 1.00 98.62 86 GLU A O 1
ATOM 721 N N . LEU A 1 87 ? 10.119 7.067 -20.525 1.00 98.56 87 LEU A N 1
ATOM 722 C CA . LEU A 1 87 ? 11.334 6.442 -21.047 1.00 98.56 87 LEU A CA 1
ATOM 723 C C . LEU A 1 87 ? 11.021 5.310 -22.031 1.00 98.56 87 LEU A C 1
ATOM 725 O O . LEU A 1 87 ? 11.615 5.248 -23.111 1.00 98.56 87 LEU A O 1
ATOM 729 N N . CYS A 1 88 ? 10.051 4.451 -21.704 1.00 98.19 88 CYS A N 1
ATOM 730 C CA . CYS A 1 88 ? 9.627 3.372 -22.592 1.00 98.19 88 CYS A CA 1
ATOM 731 C C . CYS A 1 88 ? 9.041 3.892 -23.914 1.00 98.19 88 CYS A C 1
ATOM 733 O O . CYS A 1 88 ? 9.306 3.333 -24.983 1.00 98.19 88 CYS A O 1
ATOM 735 N N . GLN A 1 89 ? 8.261 4.974 -23.864 1.00 98.25 89 GLN A N 1
ATOM 736 C CA . GLN A 1 89 ? 7.700 5.614 -25.054 1.00 98.25 89 GLN A CA 1
ATOM 737 C C . GLN A 1 89 ? 8.794 6.229 -25.932 1.00 98.25 89 GLN A C 1
ATOM 739 O O . GLN A 1 89 ? 8.815 5.984 -27.142 1.00 98.25 89 GLN A O 1
ATOM 744 N N . VAL A 1 90 ? 9.733 6.973 -25.340 1.00 98.31 90 VAL A N 1
ATOM 745 C CA . VAL A 1 90 ? 10.862 7.576 -26.065 1.00 98.31 90 VAL A CA 1
ATOM 746 C C . VAL A 1 90 ? 11.720 6.495 -26.725 1.00 98.31 90 VAL A C 1
ATOM 748 O O . VAL A 1 90 ? 12.004 6.580 -27.924 1.00 98.31 90 VAL A O 1
ATOM 751 N N . ALA A 1 91 ? 12.071 5.438 -25.991 1.00 98.25 91 ALA A N 1
ATOM 752 C CA . ALA A 1 91 ? 12.836 4.313 -26.518 1.00 98.25 91 ALA A CA 1
ATOM 753 C C . ALA A 1 91 ? 12.107 3.598 -27.674 1.00 98.25 91 ALA A C 1
ATOM 755 O O . ALA A 1 91 ? 12.725 3.250 -28.685 1.00 98.25 91 ALA A O 1
ATOM 756 N N . LEU A 1 92 ? 10.778 3.453 -27.599 1.00 98.00 92 LEU A N 1
ATOM 757 C CA . LEU A 1 92 ? 9.981 2.867 -28.682 1.00 98.00 92 LEU A CA 1
ATOM 758 C C . LEU A 1 92 ? 10.032 3.715 -29.960 1.00 98.00 92 LEU A C 1
ATOM 760 O O . LEU A 1 92 ? 10.175 3.170 -31.059 1.00 98.00 92 LEU A O 1
ATOM 764 N N . VAL A 1 93 ? 9.932 5.041 -29.832 1.00 98.06 93 VAL A N 1
ATOM 765 C CA . VAL A 1 93 ? 10.054 5.964 -30.972 1.00 98.06 93 VAL A CA 1
ATOM 766 C C . VAL A 1 93 ? 11.459 5.898 -31.574 1.00 98.06 93 VAL A C 1
ATOM 768 O O . VAL A 1 93 ? 11.590 5.801 -32.796 1.00 98.06 93 VAL A O 1
ATOM 771 N N . LEU A 1 94 ? 12.505 5.879 -30.742 1.00 98.12 94 LEU A N 1
ATOM 772 C CA . LEU A 1 94 ? 13.893 5.769 -31.199 1.00 98.12 94 LEU A CA 1
ATOM 773 C C . LEU A 1 94 ? 14.145 4.457 -31.953 1.00 98.12 94 LEU A C 1
ATOM 775 O O . LEU A 1 94 ? 14.688 4.494 -33.057 1.00 98.12 94 LEU A O 1
ATOM 779 N N . ARG A 1 95 ? 13.675 3.313 -31.437 1.00 97.75 95 ARG A N 1
ATOM 780 C CA . ARG A 1 95 ? 13.767 2.018 -32.141 1.00 97.75 95 ARG A CA 1
ATOM 781 C C . ARG A 1 95 ? 13.091 2.056 -33.507 1.00 97.75 95 ARG A C 1
ATOM 783 O O . ARG A 1 95 ? 13.685 1.614 -34.489 1.00 97.75 95 ARG A O 1
ATOM 790 N N . ARG A 1 96 ? 11.884 2.628 -33.599 1.00 96.94 96 ARG A N 1
ATOM 791 C CA . ARG A 1 96 ? 11.162 2.784 -34.876 1.00 96.94 96 ARG A CA 1
ATOM 792 C C . ARG A 1 96 ? 11.931 3.669 -35.861 1.00 96.94 96 ARG A C 1
ATOM 794 O O . ARG A 1 96 ? 12.088 3.283 -37.017 1.00 96.94 96 ARG A O 1
ATOM 801 N N . SER A 1 97 ? 12.456 4.809 -35.402 1.00 96.44 97 SER A N 1
ATOM 802 C CA . SER A 1 97 ? 13.294 5.719 -36.205 1.00 96.44 97 SER A CA 1
ATOM 803 C C . SER A 1 97 ? 14.546 5.018 -36.744 1.00 96.44 97 SER A C 1
ATOM 805 O O . SER A 1 97 ? 14.903 5.159 -37.915 1.00 96.44 97 SER A O 1
ATOM 807 N N . LEU A 1 98 ? 15.180 4.200 -35.904 1.00 96.88 98 LEU A N 1
ATOM 808 C CA . LEU A 1 98 ? 16.372 3.424 -36.240 1.00 96.88 98 LEU A CA 1
ATOM 809 C C . LEU A 1 98 ? 16.068 2.143 -37.038 1.00 96.88 98 LEU A C 1
ATOM 811 O O . LEU A 1 98 ? 17.004 1.459 -37.448 1.00 96.88 98 LEU A O 1
ATOM 815 N N . ARG A 1 99 ? 14.787 1.829 -37.295 1.00 97.06 99 ARG A N 1
ATOM 816 C CA . ARG A 1 99 ? 14.319 0.577 -37.924 1.00 97.06 99 ARG A CA 1
ATOM 817 C C . ARG A 1 99 ? 14.811 -0.681 -37.197 1.00 97.06 99 ARG A C 1
ATOM 819 O O . ARG A 1 99 ? 15.120 -1.691 -37.824 1.00 97.06 99 ARG A O 1
ATOM 826 N N . MET A 1 100 ? 14.895 -0.601 -35.875 1.00 97.25 100 MET A N 1
ATOM 827 C CA . MET A 1 100 ? 15.241 -1.715 -34.997 1.00 97.25 100 MET A CA 1
ATOM 828 C C . MET A 1 100 ? 13.985 -2.485 -34.583 1.00 97.25 100 MET A C 1
ATOM 830 O O . MET A 1 100 ? 12.874 -1.947 -34.611 1.00 97.25 100 MET A O 1
ATOM 834 N N . ASP A 1 101 ? 14.163 -3.736 -34.155 1.00 97.06 101 ASP A N 1
ATOM 835 C CA . ASP A 1 101 ? 13.074 -4.522 -33.576 1.00 97.06 101 ASP A CA 1
ATOM 836 C C . ASP A 1 101 ? 12.485 -3.810 -32.345 1.00 97.06 101 ASP A C 1
ATOM 838 O O . ASP A 1 101 ? 13.207 -3.246 -31.525 1.00 97.06 101 ASP A O 1
ATOM 842 N N . SER A 1 102 ? 11.160 -3.828 -32.216 1.00 95.88 102 SER A N 1
ATOM 843 C CA . SER A 1 102 ? 10.430 -3.201 -31.108 1.00 95.88 102 SER A CA 1
ATOM 844 C C . SER A 1 102 ? 10.050 -4.179 -29.997 1.00 95.88 102 SER A C 1
ATOM 846 O O . SER A 1 102 ? 9.597 -3.729 -28.947 1.00 95.88 102 SER A O 1
ATOM 848 N N . SER A 1 103 ? 10.236 -5.490 -30.201 1.00 96.69 103 SER A N 1
ATOM 849 C CA . SER A 1 103 ? 9.856 -6.521 -29.227 1.00 96.69 103 SER A CA 1
ATOM 850 C C . SER A 1 103 ? 10.469 -6.304 -27.831 1.00 96.69 103 SER A C 1
ATOM 852 O O . SER A 1 103 ? 9.701 -6.258 -26.869 1.00 96.69 103 SER A O 1
ATOM 854 N N . PRO A 1 104 ? 11.783 -6.029 -27.675 1.00 95.69 104 PRO A N 1
ATOM 855 C CA . PRO A 1 104 ? 12.369 -5.810 -26.348 1.00 95.69 104 PRO A CA 1
ATOM 856 C C . PRO A 1 104 ? 11.768 -4.612 -25.606 1.00 95.69 104 PRO A C 1
ATOM 858 O O . PRO A 1 104 ? 11.572 -4.661 -24.397 1.00 95.69 104 PRO A O 1
ATOM 861 N N . GLN A 1 105 ? 11.417 -3.545 -26.330 1.00 96.81 105 GLN A N 1
ATOM 862 C CA . GLN A 1 105 ? 10.813 -2.367 -25.713 1.00 96.81 105 GLN A CA 1
ATOM 863 C C . GLN A 1 105 ? 9.375 -2.621 -25.251 1.00 96.81 105 GLN A C 1
ATOM 865 O O . GLN A 1 105 ? 8.944 -2.054 -24.249 1.00 96.81 105 GLN A O 1
ATOM 870 N N . LYS A 1 106 ? 8.636 -3.478 -25.966 1.00 96.12 106 LYS A N 1
ATOM 871 C CA . LYS A 1 106 ? 7.313 -3.932 -25.524 1.00 96.12 106 LYS A CA 1
ATOM 872 C C . LYS A 1 106 ? 7.431 -4.776 -24.258 1.00 96.12 106 LYS A C 1
ATOM 874 O O . LYS A 1 106 ? 6.764 -4.465 -23.287 1.00 96.12 106 LYS A O 1
ATOM 879 N N . GLN A 1 107 ? 8.355 -5.739 -24.229 1.00 97.88 107 GLN A N 1
ATOM 880 C CA . GLN A 1 107 ? 8.607 -6.564 -23.041 1.00 97.88 107 GLN A CA 1
ATOM 881 C C . GLN A 1 107 ? 8.989 -5.723 -21.817 1.00 97.88 107 GLN A C 1
ATOM 883 O O . GLN A 1 107 ? 8.527 -5.994 -20.711 1.00 97.88 107 GLN A O 1
ATOM 888 N N . LEU A 1 108 ? 9.806 -4.683 -22.008 1.00 97.44 108 LEU A N 1
ATOM 889 C CA . LEU A 1 108 ? 10.180 -3.770 -20.930 1.00 97.44 108 LEU A CA 1
ATOM 890 C C . LEU A 1 108 ? 8.974 -2.979 -20.402 1.00 97.44 108 LEU A C 1
ATOM 892 O O . LEU A 1 108 ? 8.798 -2.870 -19.189 1.00 97.44 108 LEU A O 1
ATOM 896 N N . ALA A 1 109 ? 8.123 -2.476 -21.300 1.00 98.00 109 ALA A N 1
ATOM 897 C CA . ALA A 1 109 ? 6.884 -1.802 -20.921 1.00 98.00 109 ALA A CA 1
ATOM 898 C C . ALA A 1 109 ? 5.915 -2.757 -20.199 1.00 98.00 109 ALA A C 1
ATOM 900 O O . ALA A 1 109 ? 5.380 -2.398 -19.155 1.00 98.00 109 ALA A O 1
ATOM 901 N N . ASP A 1 110 ? 5.751 -3.988 -20.689 1.00 98.31 110 ASP A N 1
ATOM 902 C CA . ASP A 1 110 ? 4.907 -5.009 -20.060 1.00 98.31 110 ASP A CA 1
ATOM 903 C C . ASP A 1 110 ? 5.415 -5.366 -18.654 1.00 98.31 110 ASP A C 1
ATOM 905 O O . ASP A 1 110 ? 4.622 -5.508 -17.721 1.00 98.31 110 ASP A O 1
ATOM 909 N N . LYS A 1 111 ? 6.741 -5.457 -18.466 1.00 98.25 111 LYS A N 1
ATOM 910 C CA . LYS A 1 111 ? 7.355 -5.671 -17.147 1.00 98.25 111 LYS A CA 1
ATOM 911 C C . LYS A 1 111 ? 7.039 -4.515 -16.193 1.00 98.25 111 LYS A C 1
ATOM 913 O O . LYS A 1 111 ? 6.653 -4.769 -15.051 1.00 98.25 111 LYS A O 1
ATOM 918 N N . LEU A 1 112 ? 7.169 -3.270 -16.655 1.00 98.50 112 LEU A N 1
ATOM 919 C CA . LEU A 1 112 ? 6.825 -2.082 -15.871 1.00 98.50 112 LEU A CA 1
ATOM 920 C C . LEU A 1 112 ? 5.346 -2.093 -15.454 1.00 98.50 112 LEU A C 1
ATOM 922 O O . LEU A 1 112 ? 5.048 -1.912 -14.276 1.00 98.50 112 LEU A O 1
ATOM 926 N N . GLU A 1 113 ? 4.430 -2.360 -16.388 1.00 98.38 113 GLU A N 1
ATOM 927 C CA . GLU A 1 113 ? 2.988 -2.451 -16.108 1.00 98.38 113 GLU A CA 1
ATOM 928 C C . GLU A 1 113 ? 2.662 -3.576 -15.123 1.00 98.38 113 GLU A C 1
ATOM 930 O O . GLU A 1 113 ? 1.837 -3.414 -14.224 1.00 98.38 113 GLU A O 1
ATOM 935 N N . HIS A 1 114 ? 3.330 -4.723 -15.259 1.00 98.12 114 HIS A N 1
ATOM 936 C CA . HIS A 1 114 ? 3.133 -5.854 -14.365 1.00 98.12 114 HIS A CA 1
ATOM 937 C C . HIS A 1 114 ? 3.531 -5.522 -12.922 1.00 98.12 114 HIS A C 1
ATOM 939 O O . HIS A 1 114 ? 2.777 -5.799 -11.986 1.00 98.12 114 HIS A O 1
ATOM 945 N N . ILE A 1 115 ? 4.707 -4.923 -12.734 1.00 97.44 115 ILE A N 1
ATOM 946 C CA . ILE A 1 115 ? 5.222 -4.563 -11.408 1.00 97.44 115 ILE A CA 1
ATOM 947 C C . ILE A 1 115 ? 4.388 -3.440 -10.800 1.00 97.44 115 ILE A C 1
ATOM 949 O O . ILE A 1 115 ? 3.998 -3.536 -9.637 1.00 97.44 115 ILE A O 1
ATOM 953 N N . TRP A 1 116 ? 4.026 -2.436 -11.601 1.00 98.12 116 TRP A N 1
ATOM 954 C CA . TRP A 1 116 ? 3.093 -1.396 -11.186 1.00 98.12 116 TRP A CA 1
ATOM 955 C C . TRP A 1 116 ? 1.765 -1.990 -10.710 1.00 98.12 116 TRP A C 1
ATOM 957 O O . TRP A 1 116 ? 1.341 -1.732 -9.588 1.00 98.12 116 TRP A O 1
ATOM 967 N N . GLY A 1 117 ? 1.158 -2.882 -11.499 1.00 97.31 117 GLY A N 1
ATOM 968 C CA . GLY A 1 117 ? -0.087 -3.550 -11.130 1.00 97.31 117 GLY A CA 1
ATOM 969 C C . GLY A 1 117 ? 0.021 -4.378 -9.845 1.00 97.31 117 GLY A C 1
ATOM 970 O O . GLY A 1 117 ? -0.933 -4.424 -9.066 1.00 97.31 117 GLY A O 1
ATOM 971 N N . ARG A 1 118 ? 1.171 -5.013 -9.582 1.00 95.00 118 ARG A N 1
ATOM 972 C CA . ARG A 1 118 ? 1.433 -5.7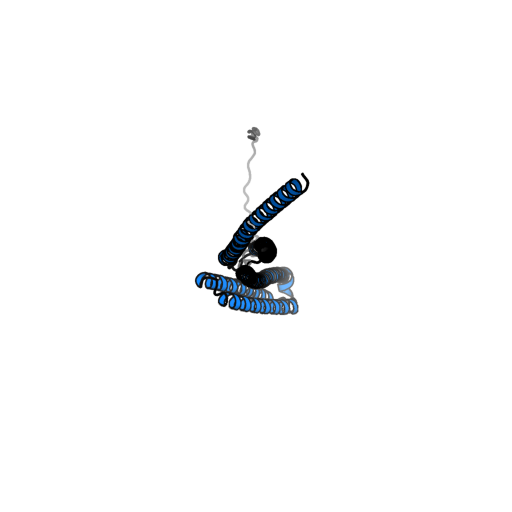00 -8.305 1.00 95.00 118 ARG A CA 1
ATOM 973 C C . ARG A 1 118 ? 1.508 -4.717 -7.137 1.00 95.00 118 ARG A C 1
ATOM 975 O O . ARG A 1 118 ? 0.902 -4.987 -6.102 1.00 95.00 118 ARG A O 1
ATOM 982 N N . LEU A 1 119 ? 2.213 -3.598 -7.300 1.00 94.56 119 LEU A N 1
ATOM 983 C CA . LEU A 1 119 ? 2.328 -2.573 -6.265 1.00 94.56 119 LEU A CA 1
ATOM 984 C C . LEU A 1 119 ? 0.975 -1.915 -5.966 1.00 94.56 119 LEU A C 1
ATOM 986 O O . LEU A 1 119 ? 0.608 -1.807 -4.802 1.00 94.56 119 LEU A O 1
ATOM 990 N N . THR A 1 120 ? 0.191 -1.553 -6.986 1.00 95.31 120 THR A N 1
ATOM 991 C CA . THR A 1 120 ? -1.146 -0.966 -6.797 1.00 95.31 120 THR A CA 1
ATOM 992 C C . THR A 1 120 ? -2.060 -1.893 -6.000 1.00 95.31 120 THR A C 1
ATOM 994 O O . THR A 1 120 ? -2.708 -1.445 -5.061 1.00 95.31 120 THR A O 1
ATOM 997 N N . ARG A 1 121 ? -2.078 -3.199 -6.308 1.00 92.31 121 ARG A N 1
ATOM 998 C CA . ARG A 1 121 ? -2.866 -4.172 -5.529 1.00 92.31 121 ARG A CA 1
ATOM 999 C C . ARG A 1 121 ? -2.418 -4.228 -4.072 1.00 92.31 121 ARG A C 1
ATOM 1001 O O . ARG A 1 121 ? -3.264 -4.219 -3.185 1.00 92.31 121 ARG A O 1
ATOM 1008 N N . ALA A 1 122 ? -1.106 -4.256 -3.834 1.00 89.00 122 ALA A N 1
ATOM 1009 C CA . ALA A 1 122 ? -0.555 -4.265 -2.482 1.00 89.00 122 ALA A CA 1
ATOM 1010 C C . ALA A 1 122 ? -0.922 -2.987 -1.704 1.00 89.00 122 ALA A C 1
ATOM 1012 O O . ALA A 1 122 ? -1.272 -3.067 -0.529 1.00 89.00 122 ALA A O 1
ATOM 1013 N N . LEU A 1 123 ? -0.904 -1.823 -2.363 1.00 90.31 123 LEU A N 1
ATOM 1014 C CA . LEU A 1 123 ? -1.334 -0.548 -1.785 1.00 90.31 123 LEU A CA 1
ATOM 1015 C C . LEU A 1 123 ? -2.825 -0.554 -1.430 1.00 90.31 123 LEU A C 1
ATOM 1017 O O . LEU A 1 123 ? -3.177 -0.143 -0.329 1.00 90.31 123 LEU A O 1
ATOM 1021 N N . THR A 1 124 ? -3.691 -1.056 -2.316 1.00 89.44 124 THR A N 1
ATOM 1022 C CA . THR A 1 124 ? -5.136 -1.168 -2.053 1.00 89.44 124 THR A CA 1
ATOM 1023 C C . THR A 1 124 ? -5.436 -2.125 -0.900 1.00 89.44 124 THR A C 1
ATOM 1025 O O . THR A 1 124 ? -6.250 -1.814 -0.035 1.00 89.44 124 THR A O 1
ATOM 1028 N N . GLU A 1 125 ? -4.773 -3.283 -0.859 1.00 85.62 125 GLU A N 1
ATOM 1029 C CA . GLU A 1 125 ? -4.931 -4.243 0.238 1.00 85.62 125 GLU A CA 1
ATOM 1030 C C . GLU A 1 125 ? -4.476 -3.642 1.572 1.00 85.62 125 GLU A C 1
ATOM 1032 O O . GLU A 1 125 ? -5.146 -3.797 2.594 1.00 85.62 125 GLU A O 1
ATOM 1037 N N . HIS A 1 126 ? -3.344 -2.937 1.564 1.00 85.06 126 HIS A N 1
ATOM 1038 C CA . HIS A 1 126 ? -2.860 -2.224 2.732 1.00 85.06 126 HIS A CA 1
ATOM 1039 C C . HIS A 1 126 ? -3.858 -1.153 3.196 1.00 85.06 126 HIS A C 1
ATOM 1041 O O . HIS A 1 126 ? -4.228 -1.142 4.368 1.00 85.06 126 HIS A O 1
ATOM 1047 N N . ASP A 1 127 ? -4.336 -0.294 2.292 1.00 85.50 127 ASP A N 1
ATOM 1048 C CA . ASP A 1 127 ? -5.289 0.775 2.610 1.00 85.50 127 ASP A CA 1
ATOM 1049 C C . ASP A 1 127 ? -6.593 0.233 3.214 1.00 85.50 127 ASP A C 1
ATOM 1051 O O . ASP A 1 127 ? -7.042 0.711 4.258 1.00 85.50 127 ASP A O 1
ATOM 1055 N N . ALA A 1 128 ? -7.136 -0.850 2.646 1.00 84.81 128 ALA A N 1
ATOM 1056 C CA . ALA A 1 128 ? -8.307 -1.525 3.196 1.00 84.81 128 ALA A CA 1
ATOM 1057 C C . ALA A 1 128 ? -8.066 -2.006 4.639 1.00 84.81 128 ALA A C 1
ATOM 1059 O O . ALA A 1 128 ? -8.891 -1.750 5.520 1.00 84.81 128 ALA A O 1
ATOM 1060 N N . ARG A 1 129 ? -6.918 -2.643 4.919 1.00 82.62 129 ARG A N 1
ATOM 1061 C CA . ARG A 1 129 ? -6.552 -3.090 6.278 1.00 82.62 129 ARG A CA 1
ATOM 1062 C C . ARG A 1 129 ? -6.421 -1.918 7.251 1.00 82.62 129 ARG A C 1
ATOM 1064 O O . ARG A 1 129 ? -6.968 -1.960 8.354 1.00 82.62 129 ARG A O 1
ATOM 1071 N N . THR A 1 130 ? -5.721 -0.860 6.849 1.00 84.00 130 THR A N 1
ATOM 1072 C CA . THR A 1 130 ? -5.538 0.353 7.658 1.00 84.00 130 THR A CA 1
ATOM 1073 C C . THR A 1 130 ? -6.874 1.042 7.941 1.00 84.00 130 THR A C 1
ATOM 1075 O O . THR A 1 130 ? -7.089 1.528 9.051 1.00 84.00 130 THR A O 1
ATOM 1078 N N . HIS A 1 131 ? -7.793 1.069 6.974 1.00 85.25 131 HIS A N 1
ATOM 1079 C CA . HIS A 1 131 ? -9.120 1.653 7.143 1.00 85.25 131 HIS A CA 1
ATOM 1080 C C . HIS A 1 131 ? -9.960 0.890 8.174 1.00 85.25 131 HIS A C 1
ATOM 1082 O O . HIS A 1 131 ? -10.509 1.507 9.087 1.00 85.25 131 HIS A O 1
ATOM 1088 N N . VAL A 1 132 ? -10.025 -0.444 8.084 1.00 86.06 132 VAL A N 1
ATOM 1089 C CA . VAL A 1 132 ? -10.770 -1.254 9.066 1.00 86.06 132 VAL A CA 1
ATOM 1090 C C . VAL A 1 132 ? -10.150 -1.118 10.463 1.00 86.06 132 VAL A C 1
ATOM 1092 O O . VAL A 1 132 ? -10.874 -0.961 11.445 1.00 86.06 132 VAL A O 1
ATOM 1095 N N . CYS A 1 133 ? -8.818 -1.081 10.564 1.00 86.75 133 CYS A N 1
ATOM 1096 C CA . CYS A 1 133 ? -8.121 -0.846 11.830 1.00 86.75 133 CYS A CA 1
ATOM 1097 C C . CYS A 1 133 ? -8.447 0.539 12.425 1.00 86.75 133 CYS A C 1
ATOM 1099 O O . CYS A 1 133 ? -8.685 0.662 13.628 1.00 86.75 133 CYS A O 1
ATOM 1101 N N . ALA A 1 134 ? -8.530 1.577 11.585 1.00 86.25 134 ALA A N 1
ATOM 1102 C CA . ALA A 1 134 ? -8.925 2.922 12.009 1.00 86.25 134 ALA A CA 1
ATOM 1103 C C . ALA A 1 134 ? -10.355 2.946 12.551 1.00 86.25 134 ALA A C 1
ATOM 1105 O O . ALA A 1 134 ? -10.599 3.518 13.612 1.00 86.25 134 ALA A O 1
ATOM 1106 N N . ALA A 1 135 ? -11.286 2.315 11.830 1.00 87.62 135 ALA A N 1
ATOM 1107 C CA . ALA A 1 135 ? -12.686 2.232 12.225 1.00 87.62 135 ALA A CA 1
ATOM 1108 C C . ALA A 1 135 ? -12.838 1.516 13.575 1.00 87.62 135 ALA A C 1
ATOM 1110 O O . ALA A 1 135 ? -13.518 2.026 14.460 1.00 87.62 135 ALA A O 1
ATOM 1111 N N . PHE A 1 136 ? -12.133 0.397 13.765 1.00 91.56 136 PHE A N 1
ATOM 1112 C CA . PHE A 1 136 ? -12.109 -0.337 15.030 1.00 91.56 136 PHE A CA 1
ATOM 1113 C C . PHE A 1 136 ? -11.580 0.507 16.192 1.00 91.56 136 PHE A C 1
ATOM 1115 O O . PHE A 1 136 ? -12.249 0.634 17.213 1.00 91.56 136 PHE A O 1
ATOM 1122 N N . ASN A 1 137 ? -10.408 1.132 16.037 1.00 89.75 137 ASN A N 1
ATOM 1123 C CA . ASN A 1 137 ? -9.835 1.967 17.094 1.00 89.75 137 ASN A CA 1
ATOM 1124 C C . ASN A 1 137 ? -10.738 3.167 17.424 1.00 89.75 137 ASN A C 1
ATOM 1126 O O . ASN A 1 137 ? -10.948 3.471 18.598 1.00 89.75 137 ASN A O 1
ATOM 1130 N N . SER A 1 138 ? -11.322 3.814 16.409 1.00 89.44 138 SER A N 1
ATOM 1131 C CA . SER A 1 138 ? -12.268 4.914 16.621 1.00 89.44 138 SER A CA 1
ATOM 1132 C C . SER A 1 138 ? -13.517 4.446 17.369 1.00 89.44 138 SER A C 1
ATOM 1134 O O . SER A 1 138 ? -13.933 5.103 18.323 1.00 89.44 138 SER A O 1
ATOM 1136 N N . ALA A 1 139 ? -14.074 3.289 16.998 1.00 91.88 139 ALA A N 1
ATOM 1137 C CA . ALA A 1 139 ? -15.212 2.690 17.683 1.00 91.88 139 ALA A CA 1
ATOM 1138 C C . ALA A 1 139 ? -14.881 2.365 19.149 1.00 91.88 139 ALA A C 1
ATOM 1140 O O . ALA A 1 139 ? -15.639 2.767 20.030 1.00 91.88 139 ALA A O 1
ATOM 1141 N N . CYS A 1 140 ? -13.722 1.753 19.436 1.00 92.62 140 CYS A N 1
ATOM 1142 C CA . CYS A 1 140 ? -13.259 1.525 20.810 1.00 92.62 140 CYS A CA 1
ATOM 1143 C C . CYS A 1 140 ? -13.247 2.827 21.619 1.00 92.62 140 CYS A C 1
ATOM 1145 O O . CYS A 1 140 ? -13.842 2.897 22.691 1.00 92.62 140 CYS A O 1
ATOM 1147 N N . VAL A 1 141 ? -12.608 3.880 21.098 1.00 92.06 141 VAL A N 1
ATOM 1148 C CA . VAL A 1 141 ? -12.491 5.168 21.798 1.00 92.06 141 VAL A CA 1
ATOM 1149 C C . VAL A 1 141 ? -13.859 5.810 22.032 1.00 92.06 141 VAL A C 1
ATOM 1151 O O . VAL A 1 141 ? -14.108 6.346 23.111 1.00 92.06 141 VAL A O 1
ATOM 1154 N N . GLN A 1 142 ? -14.754 5.776 21.044 1.00 93.69 142 GLN A N 1
ATOM 1155 C CA . GLN A 1 142 ? -16.097 6.348 21.172 1.00 93.69 142 GLN A CA 1
ATOM 1156 C C . GLN A 1 142 ? -16.945 5.593 22.202 1.00 93.69 142 GLN A C 1
ATOM 1158 O O . GLN A 1 142 ? -17.601 6.224 23.033 1.00 93.69 142 GLN A O 1
ATOM 1163 N N . ILE A 1 143 ? -16.893 4.260 22.183 1.00 96.12 143 ILE A N 1
ATOM 1164 C CA . ILE A 1 143 ? -17.624 3.404 23.120 1.00 96.12 143 ILE A CA 1
ATOM 1165 C C . ILE A 1 143 ? -17.088 3.588 24.541 1.00 96.12 143 ILE A C 1
ATOM 1167 O O . ILE A 1 143 ? -17.880 3.808 25.452 1.00 96.12 143 ILE A O 1
ATOM 1171 N N . LEU A 1 144 ? -15.765 3.587 24.734 1.00 95.12 144 LEU A N 1
ATOM 1172 C CA . LEU A 1 144 ? -15.143 3.818 26.043 1.00 95.12 144 LEU A CA 1
ATOM 1173 C C . LEU A 1 144 ? -15.534 5.179 26.624 1.00 95.12 144 LEU A C 1
ATOM 1175 O O . LEU A 1 144 ? -16.021 5.243 27.747 1.00 95.12 144 LEU A O 1
ATOM 1179 N N . LYS A 1 145 ? -15.453 6.253 25.827 1.00 95.31 145 LYS A N 1
ATOM 1180 C CA . LYS A 1 145 ? -15.920 7.587 26.245 1.00 95.31 145 LYS A CA 1
ATOM 1181 C C . LYS A 1 145 ? -17.392 7.584 26.654 1.00 95.31 145 LYS A C 1
ATOM 1183 O O . LYS A 1 145 ? -17.779 8.287 27.585 1.00 95.31 145 LYS A O 1
ATOM 1188 N N . ARG A 1 146 ? -18.234 6.820 25.948 1.00 96.06 146 ARG A N 1
ATOM 1189 C CA . ARG A 1 146 ? -19.657 6.703 26.279 1.00 96.06 146 ARG A CA 1
ATOM 1190 C C . ARG A 1 146 ? -19.880 5.921 27.572 1.00 96.06 146 ARG A C 1
ATOM 1192 O O . ARG A 1 146 ? -20.756 6.314 28.338 1.00 96.06 146 ARG A O 1
ATOM 1199 N N . ILE A 1 147 ? -19.110 4.859 27.806 1.00 96.31 147 ILE A N 1
ATOM 1200 C CA . ILE A 1 147 ? -19.130 4.093 29.057 1.00 96.31 147 ILE A CA 1
ATOM 1201 C C . ILE A 1 147 ? -18.744 4.998 30.226 1.00 96.31 147 ILE A C 1
ATOM 1203 O O . ILE A 1 147 ? -19.510 5.078 31.179 1.00 96.31 147 ILE A O 1
ATOM 1207 N N . ASP A 1 148 ? -17.632 5.728 30.120 1.00 95.12 148 ASP A N 1
ATOM 1208 C CA . ASP A 1 148 ? -17.136 6.608 31.185 1.00 95.12 148 ASP A CA 1
ATOM 1209 C C . ASP A 1 148 ? -18.153 7.705 31.543 1.00 95.12 148 ASP A C 1
ATOM 1211 O O . ASP A 1 148 ? -18.396 7.992 32.715 1.00 95.12 148 ASP A O 1
ATOM 1215 N N . GLU A 1 149 ? -18.809 8.297 30.539 1.00 95.31 149 GLU A N 1
ATOM 1216 C CA . GLU A 1 149 ? -19.838 9.312 30.775 1.00 95.31 149 GLU A CA 1
ATOM 1217 C C . GLU A 1 149 ? -21.087 8.730 31.454 1.00 95.31 149 GLU A C 1
ATOM 1219 O O . GLU A 1 149 ? -21.634 9.344 32.371 1.00 95.31 149 GLU A O 1
ATOM 1224 N N . LEU A 1 150 ? -21.539 7.540 31.043 1.00 94.38 150 LEU A N 1
ATOM 1225 C CA . LEU A 1 150 ? -22.677 6.870 31.680 1.00 94.38 150 LEU A CA 1
ATOM 1226 C C . LEU A 1 150 ? -22.343 6.397 33.097 1.00 94.38 150 LEU A C 1
ATOM 1228 O O . LEU A 1 150 ? -23.188 6.504 33.982 1.00 94.38 150 LEU A O 1
ATOM 1232 N N . ASP A 1 151 ? -21.121 5.922 33.328 1.00 92.88 151 ASP A N 1
ATOM 1233 C CA . ASP A 1 151 ? -20.618 5.535 34.647 1.00 92.88 151 ASP A CA 1
ATOM 1234 C C . ASP A 1 151 ? -20.629 6.731 35.602 1.00 92.88 151 ASP A C 1
ATOM 1236 O O . ASP A 1 151 ? -21.201 6.662 36.695 1.00 92.88 151 ASP A O 1
ATOM 1240 N N . ARG A 1 152 ? -20.105 7.874 35.145 1.00 93.12 152 ARG A N 1
ATOM 1241 C CA . ARG A 1 152 ? -20.133 9.138 35.884 1.00 93.12 152 ARG A CA 1
ATOM 1242 C C . ARG A 1 152 ? -21.565 9.567 36.218 1.00 93.12 152 ARG A C 1
ATOM 1244 O O . ARG A 1 152 ? -21.856 9.869 37.376 1.00 93.12 152 ARG A O 1
ATOM 1251 N N . GLN A 1 153 ? -22.466 9.564 35.232 1.00 92.69 153 GLN A N 1
ATOM 1252 C CA . GLN A 1 153 ? -23.875 9.935 35.422 1.00 92.69 153 GLN A CA 1
ATOM 1253 C C . GLN A 1 153 ? -24.610 8.975 36.374 1.00 92.69 153 GLN A C 1
ATOM 1255 O O . GLN A 1 153 ? -25.402 9.416 37.211 1.00 92.69 153 GLN A O 1
ATOM 1260 N N . ALA A 1 154 ? -24.347 7.669 36.283 1.00 90.31 154 ALA A N 1
ATOM 1261 C CA . ALA A 1 154 ? -24.949 6.663 37.152 1.00 90.31 154 ALA A CA 1
ATOM 1262 C C . ALA A 1 154 ? -24.471 6.813 38.604 1.00 90.31 154 ALA A C 1
ATOM 1264 O O . ALA A 1 154 ? -25.294 6.814 39.523 1.00 90.31 154 ALA A O 1
ATOM 1265 N N . LYS A 1 155 ? -23.165 7.018 38.820 1.00 89.00 155 LYS A N 1
ATOM 1266 C CA . LYS A 1 155 ? -22.589 7.293 40.146 1.00 89.00 155 LYS A CA 1
ATOM 1267 C C . LYS A 1 155 ? -23.159 8.577 40.754 1.00 89.00 155 LYS A C 1
ATOM 1269 O O . LYS A 1 155 ? -23.595 8.566 41.904 1.00 89.00 155 LYS A O 1
ATOM 1274 N N . GLU A 1 156 ? -23.241 9.659 39.980 1.00 89.88 156 GLU A N 1
ATOM 1275 C CA . GLU A 1 156 ? -23.830 10.935 40.416 1.00 89.88 156 GLU A CA 1
ATOM 1276 C C . GLU A 1 156 ? -25.309 10.782 40.821 1.00 89.88 156 GLU A C 1
ATOM 1278 O O . GLU A 1 156 ? -25.745 11.290 41.862 1.00 89.88 156 GLU A O 1
ATOM 1283 N N . TYR A 1 157 ? -26.089 10.019 40.048 1.00 88.81 157 TYR A N 1
ATOM 1284 C CA . TYR A 1 157 ? -27.474 9.703 40.393 1.00 88.81 157 TYR A CA 1
ATOM 1285 C C . TYR A 1 157 ? -27.575 8.903 41.698 1.00 88.81 157 TYR A C 1
ATOM 1287 O O . TYR A 1 157 ? -28.402 9.221 42.558 1.00 88.81 157 TYR A O 1
ATOM 1295 N N . LEU A 1 158 ? -26.735 7.879 41.877 1.00 86.12 158 LEU A N 1
ATOM 1296 C CA . LEU A 1 158 ? -26.740 7.050 43.084 1.00 86.12 158 LEU A CA 1
ATOM 1297 C C . LEU A 1 158 ? -26.386 7.863 44.338 1.00 86.12 158 LEU A C 1
ATOM 1299 O O . LEU A 1 158 ? -27.036 7.689 45.372 1.00 86.12 158 LEU A O 1
ATOM 1303 N N . LEU A 1 159 ? -25.434 8.795 44.228 1.00 85.06 159 LEU A N 1
ATOM 1304 C CA . LEU A 1 159 ? -25.049 9.705 45.311 1.00 85.06 159 LEU A CA 1
ATOM 1305 C C . LEU A 1 159 ? -26.172 10.687 45.686 1.00 85.06 159 LEU A C 1
ATOM 1307 O O . LEU A 1 159 ? -26.409 10.929 46.869 1.00 85.06 159 LEU A O 1
ATOM 1311 N N . THR A 1 160 ? -26.884 11.243 44.700 1.00 84.81 160 THR A N 1
ATOM 1312 C CA . THR A 1 160 ? -27.863 12.327 44.923 1.00 84.81 160 THR A CA 1
ATOM 1313 C C . THR A 1 160 ? -29.296 11.843 45.162 1.00 84.81 160 THR A C 1
ATOM 1315 O O . THR A 1 160 ? -30.015 12.399 45.995 1.00 84.81 160 THR A O 1
ATOM 1318 N N . LYS A 1 161 ? -29.743 10.817 44.429 1.00 78.19 161 LYS A N 1
ATOM 1319 C CA . LYS A 1 161 ? -31.148 10.367 44.363 1.00 78.19 161 LYS A CA 1
ATOM 1320 C C . LYS A 1 161 ? -31.337 8.878 44.671 1.00 78.19 161 LYS A C 1
ATOM 1322 O O . LYS A 1 161 ? -32.445 8.486 45.049 1.00 78.19 161 LYS A O 1
ATOM 1327 N N . GLY A 1 162 ? -30.275 8.071 44.599 1.00 71.06 162 GLY A N 1
ATOM 1328 C CA . GLY A 1 162 ? -30.331 6.607 44.717 1.00 71.06 162 GLY A CA 1
ATOM 1329 C C . GLY A 1 162 ? -30.982 6.082 46.001 1.00 71.06 162 GLY A C 1
ATOM 1330 O O . GLY A 1 162 ? -31.743 5.120 45.952 1.00 71.06 162 GLY A O 1
ATOM 1331 N N . ARG A 1 163 ? -30.791 6.756 47.149 1.00 68.94 163 ARG A N 1
ATOM 1332 C CA . ARG A 1 163 ? -31.428 6.350 48.423 1.00 68.94 163 ARG A CA 1
ATOM 1333 C C . ARG A 1 163 ? -32.955 6.476 48.436 1.00 68.94 163 ARG A C 1
ATOM 1335 O O . ARG A 1 163 ? -33.595 5.811 49.242 1.00 68.94 163 ARG A O 1
ATOM 1342 N N . ARG A 1 164 ? -33.538 7.357 47.613 1.00 71.50 164 ARG A N 1
ATOM 1343 C CA . ARG A 1 164 ? -34.987 7.645 47.612 1.00 71.50 164 ARG A CA 1
ATOM 1344 C C . ARG A 1 164 ? -35.726 7.011 46.439 1.00 71.50 164 ARG A C 1
ATOM 1346 O O . ARG A 1 164 ? -36.902 6.705 46.578 1.00 71.50 164 ARG A O 1
ATOM 1353 N N . GLN A 1 165 ? -35.062 6.876 45.294 1.00 77.56 165 GLN A N 1
ATOM 1354 C CA . GLN A 1 165 ? -35.703 6.512 44.026 1.00 77.56 165 GLN A CA 1
ATOM 1355 C C . GLN A 1 165 ? -35.290 5.127 43.503 1.00 77.56 165 GLN A C 1
ATOM 1357 O O . GLN A 1 165 ? -35.863 4.664 42.522 1.00 77.56 165 GLN A O 1
ATOM 1362 N N . GLY A 1 166 ? -34.358 4.441 44.178 1.00 80.81 166 GLY A N 1
ATOM 1363 C CA . GLY A 1 166 ? -33.855 3.136 43.747 1.00 80.81 166 GLY A CA 1
ATOM 1364 C C . GLY A 1 166 ? -32.792 3.239 42.642 1.00 80.81 166 GLY A C 1
ATOM 1365 O O . GLY A 1 166 ? -32.279 4.330 42.387 1.00 80.81 166 GLY A O 1
ATOM 1366 N N . PRO A 1 167 ? -32.401 2.113 42.021 1.00 83.88 167 PRO A N 1
ATOM 1367 C CA . PRO A 1 167 ? -31.388 2.087 40.966 1.00 83.88 167 PRO A CA 1
ATOM 1368 C C . PRO A 1 167 ? -31.875 2.767 39.669 1.00 83.88 167 PRO A C 1
ATOM 1370 O O . PRO A 1 167 ? -33.057 2.668 39.328 1.00 83.88 167 PRO A O 1
ATOM 1373 N N . PRO A 1 168 ? -30.987 3.420 38.890 1.00 85.50 168 PRO A N 1
ATOM 1374 C CA . PRO A 1 168 ? -31.365 4.180 37.693 1.00 85.50 168 PRO A CA 1
ATOM 1375 C C . PRO A 1 168 ? -31.633 3.315 36.443 1.00 85.50 168 PRO A C 1
ATOM 1377 O O . PRO A 1 168 ? -31.514 3.784 35.311 1.00 85.50 168 PRO A O 1
ATOM 1380 N N . THR A 1 169 ? -32.019 2.051 36.618 1.00 85.62 169 THR A N 1
ATOM 1381 C CA . THR A 1 169 ? -32.150 1.033 35.562 1.00 85.62 169 THR A CA 1
ATOM 1382 C C . THR A 1 169 ? -33.010 1.482 34.377 1.00 85.62 169 THR A C 1
ATOM 1384 O O . THR A 1 169 ? -32.617 1.298 33.225 1.00 85.62 169 THR A O 1
ATOM 1387 N N . LEU A 1 170 ? -34.177 2.077 34.645 1.00 86.56 170 LEU A N 1
ATOM 1388 C CA . LEU A 1 170 ? -35.104 2.535 33.602 1.00 86.56 170 LEU A CA 1
ATOM 1389 C C . LEU A 1 170 ? -34.662 3.856 32.965 1.00 86.56 170 LEU A C 1
ATOM 1391 O O . LEU A 1 170 ? -34.906 4.066 31.776 1.00 86.56 170 LEU A O 1
ATOM 1395 N N . LEU A 1 171 ? -33.990 4.714 33.740 1.00 87.69 171 LEU A N 1
ATOM 1396 C CA . LEU A 1 171 ? -33.539 6.035 33.305 1.00 87.69 171 LEU A CA 1
AT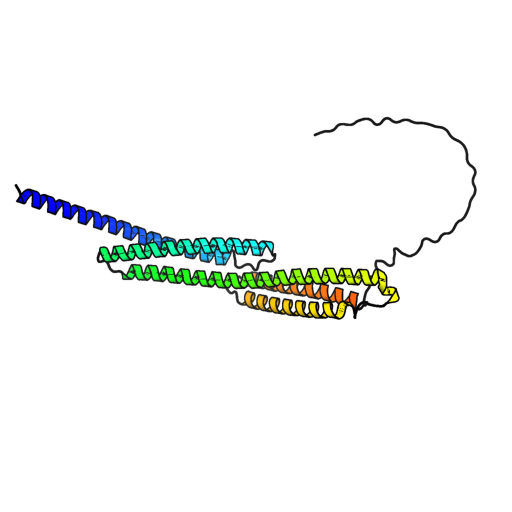OM 1397 C C . LEU A 1 171 ? -32.500 5.929 32.186 1.00 87.69 171 LEU A C 1
ATOM 1399 O O . LEU A 1 171 ? -32.591 6.669 31.218 1.00 87.69 171 LEU A O 1
ATOM 1403 N N . PHE A 1 172 ? -31.586 4.961 32.281 1.00 91.25 172 PHE A N 1
ATOM 1404 C CA . PHE A 1 172 ? -30.555 4.713 31.267 1.00 91.25 172 PHE A CA 1
ATOM 1405 C C . PHE A 1 172 ? -30.940 3.637 30.238 1.00 91.25 172 PHE A C 1
ATOM 1407 O O . PHE A 1 172 ? -30.083 3.128 29.520 1.00 91.25 172 PHE A O 1
ATOM 1414 N N . SER A 1 173 ? -32.205 3.209 30.175 1.00 90.88 173 SER A N 1
ATOM 1415 C CA . SER A 1 173 ? -32.601 2.037 29.373 1.00 90.88 173 SER A CA 1
ATOM 1416 C C . SER A 1 173 ? -32.331 2.187 27.868 1.00 90.88 173 SER A C 1
ATOM 1418 O O . SER A 1 173 ? -31.945 1.217 27.208 1.00 90.88 173 SER A O 1
ATOM 1420 N N . VAL A 1 174 ? -32.497 3.394 27.320 1.00 93.12 174 VAL A N 1
ATOM 1421 C CA . VAL A 1 174 ? -32.239 3.690 25.903 1.00 93.12 174 VAL A CA 1
ATOM 1422 C C . VAL A 1 174 ? -30.737 3.697 25.632 1.00 93.12 174 VAL A C 1
ATOM 1424 O O . VAL A 1 174 ? -30.271 3.049 24.693 1.00 93.12 174 VAL A O 1
ATOM 1427 N N . GLU A 1 175 ? -29.972 4.375 26.482 1.00 93.12 175 GLU A N 1
ATOM 1428 C CA . GLU A 1 175 ? -28.520 4.464 26.399 1.00 93.12 175 GLU A CA 1
ATOM 1429 C C . GLU A 1 175 ? -27.855 3.096 26.539 1.00 93.12 175 GLU A C 1
ATOM 1431 O O . GLU A 1 175 ? -26.958 2.792 25.758 1.00 93.12 175 GLU A O 1
ATOM 1436 N N . ARG A 1 176 ? -28.335 2.247 27.457 1.00 92.31 176 ARG A N 1
ATOM 1437 C CA . ARG A 1 176 ? -27.882 0.855 27.622 1.00 92.31 176 ARG A CA 1
ATOM 1438 C C . ARG A 1 176 ? -28.096 0.036 26.358 1.00 92.31 176 ARG A C 1
ATOM 1440 O O . ARG A 1 176 ? -27.195 -0.677 25.927 1.00 92.31 176 ARG A O 1
ATOM 1447 N N . ARG A 1 177 ? -29.280 0.138 25.741 1.00 93.56 177 ARG A N 1
ATOM 1448 C CA . ARG A 1 177 ? -29.582 -0.596 24.504 1.00 93.56 177 ARG A CA 1
ATOM 1449 C C . ARG A 1 177 ? -28.681 -0.141 23.362 1.00 93.56 177 ARG A C 1
ATOM 1451 O O . ARG A 1 177 ? -28.151 -0.986 22.646 1.00 93.56 177 ARG A O 1
ATOM 1458 N N . LYS A 1 178 ? -28.501 1.174 23.210 1.00 95.19 178 LYS A N 1
ATOM 1459 C CA . LYS A 1 178 ? -27.612 1.738 22.192 1.00 95.19 178 LYS A CA 1
ATOM 1460 C C . LYS A 1 178 ? -26.169 1.283 22.414 1.00 95.19 178 LYS A C 1
ATOM 1462 O O . LYS A 1 178 ? -25.585 0.708 21.510 1.00 95.19 178 LYS A O 1
ATOM 1467 N N . LEU A 1 179 ? -25.654 1.418 23.635 1.00 95.00 179 LEU A N 1
ATOM 1468 C CA . LEU A 1 179 ? -24.311 0.965 23.994 1.00 95.00 179 LEU A CA 1
ATOM 1469 C C . LEU A 1 179 ? -24.123 -0.540 23.744 1.00 95.00 179 LEU A C 1
ATOM 1471 O O . LEU A 1 179 ? -23.095 -0.955 23.223 1.00 95.00 179 LEU A O 1
ATOM 1475 N N . GLY A 1 180 ? -25.121 -1.365 24.070 1.00 94.56 180 GLY A N 1
ATOM 1476 C CA . GLY A 1 180 ? -25.094 -2.798 23.775 1.00 94.56 180 GLY A CA 1
ATOM 1477 C C . GLY A 1 180 ? -25.032 -3.103 22.274 1.00 94.56 180 GLY A C 1
ATOM 1478 O O . GLY A 1 180 ? -24.331 -4.034 21.879 1.00 94.56 180 GLY A O 1
ATOM 1479 N N . SER A 1 181 ? -25.725 -2.312 21.449 1.00 96.12 181 SER A N 1
ATOM 1480 C CA . SER A 1 181 ? -25.634 -2.386 19.986 1.00 96.12 181 SER A CA 1
ATOM 1481 C C . SER A 1 181 ? -24.239 -1.996 19.495 1.00 96.12 181 SER A C 1
ATOM 1483 O O . SER A 1 181 ? -23.637 -2.751 18.738 1.00 96.12 181 SER A O 1
ATOM 1485 N N . ASP A 1 182 ? -23.704 -0.872 19.976 1.00 95.56 182 ASP A N 1
ATOM 1486 C CA . ASP A 1 182 ? -22.390 -0.355 19.576 1.00 95.56 182 ASP A CA 1
ATOM 1487 C C . ASP A 1 182 ? -21.266 -1.351 19.947 1.00 95.56 182 ASP A C 1
ATOM 1489 O O . ASP A 1 182 ? -20.368 -1.619 19.152 1.00 95.56 182 ASP A O 1
ATOM 1493 N N . VAL A 1 183 ? -21.341 -1.984 21.127 1.00 95.75 183 VAL A N 1
ATOM 1494 C CA . VAL A 1 183 ? -20.397 -3.040 21.552 1.00 95.75 183 VAL A CA 1
ATOM 1495 C C . VAL A 1 183 ? -20.518 -4.297 20.681 1.00 95.75 183 VAL A C 1
ATOM 1497 O O . VAL A 1 183 ? -19.512 -4.939 20.378 1.00 95.75 183 VAL A O 1
ATOM 1500 N N . ALA A 1 184 ? -21.729 -4.669 20.252 1.00 95.31 184 ALA A N 1
ATOM 1501 C CA . ALA A 1 184 ? -21.916 -5.801 19.345 1.00 95.31 184 ALA A CA 1
ATOM 1502 C C . ALA A 1 184 ? -21.337 -5.523 17.949 1.00 95.31 184 ALA A C 1
ATOM 1504 O O . ALA A 1 184 ? -20.703 -6.404 17.366 1.00 95.31 184 ALA A O 1
ATOM 1505 N N . GLU A 1 185 ? -21.504 -4.300 17.444 1.00 94.44 185 GLU A N 1
ATOM 1506 C CA . GLU A 1 185 ? -20.879 -3.845 16.202 1.00 94.44 185 GLU A CA 1
ATOM 1507 C C . GLU A 1 185 ? -19.348 -3.837 16.319 1.00 94.44 185 GLU A C 1
ATOM 1509 O O . GLU A 1 185 ? -18.665 -4.377 15.448 1.00 94.44 185 GLU A O 1
ATOM 1514 N N . LEU A 1 186 ? -18.797 -3.332 17.430 1.00 95.31 186 LEU A N 1
ATOM 1515 C CA . LEU A 1 186 ? -17.356 -3.361 17.691 1.00 95.31 186 LEU A CA 1
ATOM 1516 C C . LEU A 1 186 ? -16.794 -4.786 17.656 1.00 95.31 186 LEU A C 1
ATOM 1518 O O . LEU A 1 186 ? -15.756 -5.020 17.035 1.00 95.31 186 LEU A O 1
ATOM 1522 N N . ARG A 1 187 ? -17.483 -5.745 18.291 1.00 94.62 187 ARG A N 1
ATOM 1523 C CA . ARG A 1 187 ? -17.087 -7.160 18.267 1.00 94.62 187 ARG A CA 1
ATOM 1524 C C . ARG A 1 187 ? -17.047 -7.695 16.841 1.00 94.62 187 ARG A C 1
ATOM 1526 O O . ARG A 1 187 ? -16.066 -8.327 16.460 1.00 94.62 187 ARG A O 1
ATOM 1533 N N . HIS A 1 188 ? -18.069 -7.395 16.042 1.00 93.69 188 HIS A N 1
ATOM 1534 C CA . HIS A 1 188 ? -18.123 -7.811 14.645 1.00 93.69 188 HIS A CA 1
ATOM 1535 C C . HIS A 1 188 ? -16.962 -7.227 13.823 1.00 93.69 188 HIS A C 1
ATOM 1537 O O . HIS A 1 188 ? -16.286 -7.958 13.100 1.00 93.69 188 HIS A O 1
ATOM 1543 N N . ILE A 1 189 ? -16.665 -5.932 13.982 1.00 92.06 189 ILE A N 1
ATOM 1544 C CA . ILE A 1 189 ? -15.505 -5.293 13.340 1.00 92.06 189 ILE A CA 1
ATOM 1545 C C . ILE A 1 189 ? -14.199 -5.968 13.795 1.00 92.06 189 ILE A C 1
ATOM 1547 O O . ILE A 1 189 ? -13.324 -6.240 12.969 1.00 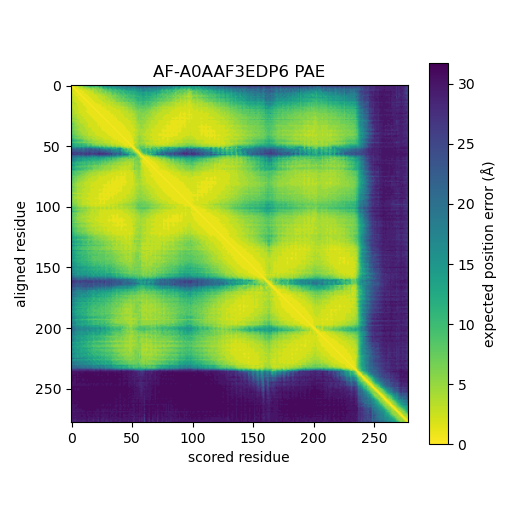92.06 189 ILE A O 1
ATOM 1551 N N . GLY A 1 190 ? -14.076 -6.285 15.086 1.00 92.50 190 GLY A N 1
ATOM 1552 C CA . GLY A 1 190 ? -12.942 -7.021 15.643 1.00 92.50 190 GLY A CA 1
ATOM 1553 C C . GLY A 1 190 ? -12.763 -8.407 15.013 1.00 92.50 190 GLY A C 1
ATOM 1554 O O . GLY A 1 190 ? -11.652 -8.776 14.638 1.00 92.50 190 GLY A O 1
ATOM 1555 N N . GLU A 1 191 ? -13.844 -9.162 14.818 1.00 91.75 191 GLU A N 1
ATOM 1556 C CA . GLU A 1 191 ? -13.816 -10.463 14.135 1.00 91.75 191 GLU A CA 1
ATOM 1557 C C . GLU A 1 191 ? -13.386 -10.341 12.668 1.00 91.75 191 GLU A C 1
ATOM 1559 O O . GLU A 1 191 ? -12.553 -11.129 12.205 1.00 91.75 191 GLU A O 1
ATOM 1564 N N . MET A 1 192 ? -13.885 -9.329 11.945 1.00 89.56 192 MET A N 1
ATOM 1565 C CA . MET A 1 192 ? -13.440 -9.051 10.576 1.00 89.56 192 MET A CA 1
ATOM 1566 C C . MET A 1 192 ? -11.941 -8.747 10.524 1.00 89.56 192 MET A C 1
ATOM 1568 O O . MET A 1 192 ? -11.242 -9.276 9.658 1.00 89.56 192 MET A O 1
ATOM 1572 N N . LEU A 1 193 ? -11.428 -7.941 11.461 1.00 89.38 193 LEU A N 1
ATOM 1573 C CA . LEU A 1 193 ? -9.997 -7.654 11.565 1.00 89.38 193 LEU A CA 1
ATOM 1574 C C . LEU A 1 193 ? -9.185 -8.915 11.825 1.00 89.38 193 LEU A C 1
ATOM 1576 O O . LEU A 1 193 ? -8.190 -9.146 11.148 1.00 89.38 193 LEU A O 1
ATOM 1580 N N . VAL A 1 194 ? -9.627 -9.767 12.749 1.00 90.88 194 VAL A N 1
ATOM 1581 C CA . VAL A 1 194 ? -8.963 -11.046 13.028 1.00 90.88 194 VAL A CA 1
ATOM 1582 C C . VAL A 1 194 ? -8.924 -11.929 11.778 1.00 90.88 194 VAL A C 1
ATOM 1584 O O . VAL A 1 194 ? -7.884 -12.520 11.477 1.00 90.88 194 VAL A O 1
ATOM 1587 N N . ALA A 1 195 ? -10.021 -12.008 11.020 1.00 89.94 195 ALA A N 1
ATOM 1588 C CA . ALA A 1 195 ? -10.065 -12.757 9.767 1.00 89.94 195 ALA A CA 1
ATOM 1589 C C . ALA A 1 195 ? -9.094 -12.181 8.720 1.00 89.94 195 ALA A C 1
ATOM 1591 O O . ALA A 1 195 ? -8.305 -12.929 8.137 1.00 89.94 195 ALA A O 1
ATOM 1592 N N . GLN A 1 196 ? -9.088 -10.857 8.534 1.00 87.06 196 GLN A N 1
ATOM 1593 C CA . GLN A 1 196 ? -8.172 -10.166 7.619 1.00 87.06 196 GLN A CA 1
ATOM 1594 C C . GLN A 1 196 ? -6.703 -10.354 8.017 1.00 87.06 196 GLN A C 1
ATOM 1596 O O . GLN A 1 196 ? -5.865 -10.663 7.170 1.00 87.06 196 GLN A O 1
ATOM 1601 N N . THR A 1 197 ? -6.374 -10.225 9.304 1.00 87.19 197 THR A N 1
ATOM 1602 C CA . THR A 1 197 ? -5.018 -10.446 9.819 1.00 87.19 197 THR A CA 1
ATOM 1603 C C . THR A 1 197 ? -4.573 -11.886 9.594 1.00 87.19 197 THR A C 1
ATOM 1605 O O . THR A 1 197 ? -3.441 -12.114 9.173 1.00 87.19 197 THR A O 1
ATOM 1608 N N . ASN A 1 198 ? -5.449 -12.869 9.812 1.00 88.06 198 ASN A N 1
ATOM 1609 C CA . ASN A 1 198 ? -5.116 -14.274 9.584 1.00 88.06 198 ASN A CA 1
ATOM 1610 C C . ASN A 1 198 ? -4.868 -14.598 8.105 1.00 88.06 198 ASN A C 1
ATOM 1612 O O . ASN A 1 198 ? -3.971 -15.397 7.822 1.00 88.06 198 ASN A O 1
ATOM 1616 N N . ALA A 1 199 ? -5.606 -13.957 7.195 1.00 86.44 199 ALA A N 1
ATOM 1617 C CA . ALA A 1 199 ? -5.447 -14.095 5.747 1.00 86.44 199 ALA A CA 1
ATOM 1618 C C . ALA A 1 199 ? -4.190 -13.396 5.187 1.00 86.44 199 ALA A C 1
ATOM 1620 O O . ALA A 1 199 ? -3.779 -13.682 4.063 1.00 86.44 199 ALA A O 1
ATOM 16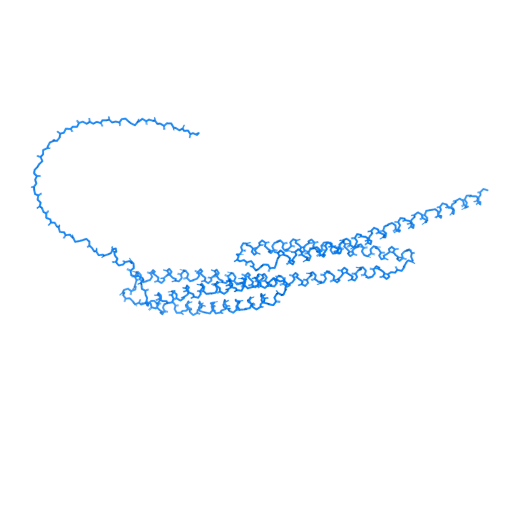21 N N . ASN A 1 200 ? -3.541 -12.512 5.957 1.00 82.69 200 ASN A N 1
ATOM 1622 C CA . ASN A 1 200 ? -2.332 -11.813 5.524 1.00 82.69 200 ASN A CA 1
ATOM 1623 C C . ASN A 1 200 ? -1.089 -12.726 5.568 1.00 82.69 200 ASN A C 1
ATOM 1625 O O . ASN A 1 200 ? -0.284 -12.682 6.498 1.00 82.69 200 ASN A O 1
ATOM 1629 N N . HIS A 1 201 ? -0.890 -13.538 4.530 1.00 80.62 201 HIS A N 1
ATOM 1630 C CA . HIS A 1 201 ? 0.266 -14.437 4.411 1.00 80.62 201 HIS A CA 1
ATOM 1631 C C . HIS A 1 201 ? 1.618 -13.725 4.246 1.00 80.62 201 HIS A C 1
ATOM 1633 O O . HIS A 1 201 ? 2.661 -14.377 4.270 1.00 80.62 201 HIS A O 1
ATOM 1639 N N . VAL A 1 202 ? 1.611 -12.404 4.076 1.00 78.06 202 VAL A N 1
ATOM 1640 C CA . VAL A 1 202 ? 2.824 -11.599 3.942 1.00 78.06 202 VAL A CA 1
ATOM 1641 C C . VAL A 1 202 ? 3.486 -11.356 5.302 1.00 78.06 202 VAL A C 1
ATOM 1643 O O . VAL A 1 202 ? 4.710 -11.257 5.384 1.00 78.06 202 VAL A O 1
ATOM 1646 N N . ALA A 1 203 ? 2.688 -11.292 6.371 1.00 77.44 203 ALA A N 1
ATOM 1647 C CA . ALA A 1 203 ? 3.167 -11.146 7.739 1.00 77.44 203 ALA A CA 1
ATOM 1648 C C . ALA A 1 203 ? 3.566 -12.501 8.353 1.00 77.44 203 ALA A C 1
ATOM 1650 O O . ALA A 1 203 ? 2.957 -13.543 8.076 1.00 77.44 203 ALA A O 1
ATOM 1651 N N . SER A 1 204 ? 4.562 -12.488 9.248 1.00 84.25 204 SER A N 1
ATOM 1652 C CA . SER A 1 204 ? 4.961 -13.692 9.985 1.00 84.25 204 SER A CA 1
ATOM 1653 C C . SER A 1 204 ? 3.805 -14.235 10.830 1.00 84.25 204 SER A C 1
ATOM 1655 O O . SER A 1 204 ? 2.867 -13.518 11.195 1.00 84.25 204 SER A O 1
ATOM 1657 N N . LYS A 1 205 ? 3.842 -15.535 11.135 1.00 86.00 205 LYS A N 1
ATOM 1658 C CA . LYS A 1 205 ? 2.803 -16.172 11.955 1.00 86.00 205 LYS A CA 1
ATOM 1659 C C . LYS A 1 205 ? 2.758 -15.557 13.356 1.00 86.00 205 LYS A C 1
ATOM 1661 O O . LYS A 1 205 ? 1.676 -15.354 13.898 1.00 86.00 205 LYS A O 1
ATOM 1666 N N . GLU A 1 206 ? 3.921 -15.217 13.893 1.00 86.19 206 GLU A N 1
ATOM 1667 C CA . GLU A 1 206 ? 4.111 -14.597 15.200 1.00 86.19 206 GLU A CA 1
ATOM 1668 C C . GLU A 1 206 ? 3.496 -13.192 15.222 1.00 86.19 206 GLU A C 1
ATOM 1670 O O . GLU A 1 206 ? 2.703 -12.888 16.111 1.00 86.19 206 GLU A O 1
ATOM 1675 N N . ALA A 1 207 ? 3.770 -12.371 14.200 1.00 82.69 207 ALA A N 1
ATOM 1676 C CA . ALA A 1 207 ? 3.206 -11.026 14.081 1.00 82.69 207 ALA A CA 1
ATOM 1677 C C . ALA A 1 207 ? 1.677 -11.058 13.943 1.00 82.69 207 ALA A C 1
ATOM 1679 O O . ALA A 1 207 ? 0.976 -10.293 14.606 1.00 82.69 207 ALA A O 1
ATOM 1680 N N . ARG A 1 208 ? 1.143 -11.986 13.135 1.00 85.88 208 ARG A N 1
ATOM 1681 C CA . ARG A 1 208 ? -0.308 -12.190 13.018 1.00 85.88 208 ARG A CA 1
ATOM 1682 C C . ARG A 1 208 ? -0.938 -12.602 14.344 1.00 85.88 208 ARG A C 1
ATOM 1684 O O . ARG A 1 208 ? -1.962 -12.044 14.722 1.00 85.88 208 ARG A O 1
ATOM 1691 N N . SER A 1 209 ? -0.323 -13.544 15.060 1.00 88.94 209 SER A N 1
ATOM 1692 C CA . SER A 1 209 ? -0.822 -14.009 16.358 1.00 88.94 209 SER A CA 1
ATOM 1693 C C . SER A 1 209 ? -0.836 -12.890 17.400 1.00 88.94 209 SER A C 1
ATOM 1695 O O . SER A 1 209 ? -1.815 -12.756 18.132 1.00 88.94 209 SER A O 1
ATOM 1697 N N . ALA A 1 210 ? 0.218 -12.071 17.451 1.00 88.12 210 ALA A N 1
ATOM 1698 C CA . ALA A 1 210 ? 0.297 -10.927 18.355 1.00 88.12 210 ALA A CA 1
ATOM 1699 C C . ALA A 1 210 ? -0.794 -9.886 18.051 1.00 88.12 210 ALA A C 1
ATOM 1701 O O . ALA A 1 210 ? -1.521 -9.476 18.955 1.00 88.12 210 ALA A O 1
ATOM 1702 N N . ALA A 1 211 ? -0.981 -9.526 16.776 1.00 86.50 211 ALA A N 1
ATOM 1703 C CA . ALA A 1 211 ? -2.022 -8.587 16.358 1.00 86.50 211 ALA A CA 1
ATOM 1704 C C . ALA A 1 211 ? -3.440 -9.104 16.665 1.00 86.50 211 ALA A C 1
ATOM 1706 O O . ALA A 1 211 ? -4.272 -8.361 17.183 1.00 86.50 211 ALA A O 1
ATOM 1707 N N . VAL A 1 212 ? -3.713 -10.390 16.414 1.00 90.69 212 VAL A N 1
ATOM 1708 C CA . VAL A 1 212 ? -4.999 -11.024 16.760 1.00 90.69 212 VAL A CA 1
ATOM 1709 C C . VAL A 1 212 ? -5.248 -10.997 18.269 1.00 90.69 212 VAL A C 1
ATOM 1711 O O . VAL A 1 212 ? -6.364 -10.698 18.692 1.00 90.69 212 VAL A O 1
ATOM 1714 N N . SER A 1 213 ? -4.225 -11.288 19.078 1.00 91.38 213 SER A N 1
ATOM 1715 C CA . SER A 1 213 ? -4.331 -11.227 20.540 1.00 91.38 213 SER A CA 1
ATOM 1716 C C . SER A 1 213 ? -4.692 -9.823 21.014 1.00 91.38 213 SER A C 1
ATOM 1718 O O . SER A 1 213 ? -5.575 -9.670 21.853 1.00 91.38 213 SER A O 1
ATOM 1720 N N . LEU A 1 214 ? -4.061 -8.797 20.440 1.00 89.94 214 LEU A N 1
ATOM 1721 C CA . LEU A 1 214 ? -4.317 -7.408 20.801 1.00 89.94 214 LEU A CA 1
ATOM 1722 C C . LEU A 1 214 ? -5.746 -6.963 20.458 1.00 89.94 214 LEU A C 1
ATOM 1724 O O . LEU A 1 214 ? -6.400 -6.316 21.273 1.00 89.94 214 LEU A O 1
ATOM 1728 N N . VAL A 1 215 ? -6.245 -7.311 19.266 1.00 91.44 215 VAL A N 1
ATOM 1729 C CA . VAL A 1 215 ? -7.627 -6.987 18.866 1.00 91.44 215 VAL A CA 1
ATOM 1730 C C . VAL A 1 215 ? -8.620 -7.610 19.846 1.00 91.44 215 VAL A C 1
ATOM 1732 O O . VAL A 1 215 ? -9.534 -6.927 20.302 1.00 91.44 215 VAL A O 1
ATOM 1735 N N . ARG A 1 216 ? -8.415 -8.880 20.216 1.00 93.19 216 ARG A N 1
ATOM 1736 C CA . ARG A 1 216 ? -9.272 -9.576 21.187 1.00 93.19 216 ARG A CA 1
ATOM 1737 C C . ARG A 1 216 ? -9.224 -8.926 22.565 1.00 93.19 216 ARG A C 1
ATOM 1739 O O . ARG A 1 216 ? -10.280 -8.654 23.119 1.00 93.19 216 ARG A O 1
ATOM 1746 N N . GLN A 1 217 ? -8.028 -8.610 23.058 1.00 93.12 217 GLN A N 1
ATOM 1747 C CA . GLN A 1 217 ? -7.844 -7.949 24.349 1.00 93.12 217 GLN A CA 1
ATOM 1748 C C . GLN A 1 217 ? -8.567 -6.596 24.410 1.00 93.12 217 GLN A C 1
ATOM 1750 O O . GLN A 1 217 ? -9.216 -6.289 25.403 1.00 93.12 217 GLN A O 1
ATOM 1755 N N . LYS A 1 218 ? -8.507 -5.793 23.340 1.00 92.00 218 LYS A N 1
ATOM 1756 C CA . LYS A 1 218 ? -9.227 -4.511 23.277 1.00 92.00 218 LYS A CA 1
ATOM 1757 C C . LYS A 1 218 ? -10.748 -4.679 23.310 1.00 92.00 218 LYS A C 1
ATOM 1759 O O . LYS A 1 218 ? -11.427 -3.878 23.943 1.00 92.00 218 LYS A O 1
ATOM 1764 N N . VAL A 1 219 ? -11.288 -5.687 22.620 1.00 94.94 219 VAL A N 1
ATOM 1765 C CA . VAL A 1 219 ? -12.731 -5.985 22.671 1.00 94.94 219 VAL A CA 1
ATOM 1766 C C . VAL A 1 219 ? -13.132 -6.419 24.080 1.00 94.94 219 VAL A C 1
ATOM 1768 O O . VAL A 1 219 ? -14.123 -5.919 24.605 1.00 94.94 219 VAL A O 1
ATOM 1771 N N . GLU A 1 220 ? -12.338 -7.291 24.701 1.00 94.81 220 GLU A N 1
ATOM 1772 C CA . GLU A 1 220 ? -12.563 -7.778 26.064 1.00 94.81 220 GLU A CA 1
ATOM 1773 C C . GLU A 1 220 ? -12.552 -6.631 27.087 1.00 94.81 220 GLU A C 1
ATOM 1775 O O . GLU A 1 220 ? -13.495 -6.514 27.863 1.00 94.81 220 GLU A O 1
ATOM 1780 N N . GLU A 1 221 ? -11.588 -5.704 27.019 1.00 94.44 221 GLU A N 1
ATOM 1781 C CA . GLU A 1 221 ? -11.544 -4.527 27.906 1.00 94.44 221 GLU A CA 1
ATOM 1782 C C . GLU A 1 221 ? -12.829 -3.679 27.811 1.00 94.44 221 GLU A C 1
ATOM 1784 O O . GLU A 1 221 ? -13.379 -3.229 28.822 1.00 94.44 221 GLU A O 1
ATOM 1789 N N . VAL A 1 222 ? -13.333 -3.459 26.592 1.00 95.69 222 VAL A N 1
ATOM 1790 C CA . VAL A 1 222 ? -14.574 -2.702 26.368 1.00 95.69 222 VAL A CA 1
ATOM 1791 C C . VAL A 1 222 ? -15.780 -3.441 26.952 1.00 95.69 222 VAL A C 1
ATOM 1793 O O . VAL A 1 222 ? -16.641 -2.820 27.582 1.00 95.69 222 VAL A O 1
ATOM 1796 N N . GLU A 1 223 ? -15.853 -4.760 26.764 1.00 95.38 223 GLU A N 1
ATOM 1797 C CA . GLU A 1 223 ? -16.920 -5.593 27.321 1.00 95.38 223 GLU A CA 1
ATOM 1798 C C . GLU A 1 223 ? -16.886 -5.621 28.853 1.00 95.38 223 GLU A C 1
ATOM 1800 O O . GLU A 1 223 ? -17.935 -5.485 29.485 1.00 95.38 223 GLU A O 1
ATOM 1805 N N . GLU A 1 224 ? -15.705 -5.720 29.462 1.00 95.19 224 GLU A N 1
ATOM 1806 C CA . GLU A 1 224 ? -15.525 -5.671 30.914 1.00 95.19 224 GLU A CA 1
ATOM 1807 C C . GLU A 1 224 ? -15.992 -4.339 31.501 1.00 95.19 224 GLU A C 1
ATOM 1809 O O . GLU A 1 224 ? -16.813 -4.329 32.422 1.00 95.19 224 GLU A O 1
ATOM 1814 N N . LYS A 1 225 ? -15.544 -3.207 30.942 1.00 94.38 225 LYS A N 1
ATOM 1815 C CA . LYS A 1 225 ? -15.979 -1.874 31.391 1.00 94.38 225 LYS A CA 1
ATOM 1816 C C . LYS A 1 225 ? -17.482 -1.677 31.222 1.00 94.38 225 LYS A C 1
ATOM 1818 O O . LYS A 1 225 ? -18.145 -1.120 32.099 1.00 94.38 225 LYS A O 1
ATOM 1823 N N . ARG A 1 226 ? -18.055 -2.188 30.130 1.00 94.81 226 ARG A N 1
ATOM 1824 C CA . ARG A 1 226 ? -19.507 -2.190 29.932 1.00 94.81 226 ARG A CA 1
ATOM 1825 C C . ARG A 1 226 ? -20.208 -3.026 31.009 1.00 94.81 226 ARG A C 1
ATOM 1827 O O . ARG A 1 226 ? -21.176 -2.555 31.592 1.00 94.81 226 ARG A O 1
ATOM 1834 N N . ASN A 1 227 ? -19.725 -4.224 31.322 1.00 93.38 227 ASN A N 1
ATOM 1835 C CA . ASN A 1 227 ? -20.316 -5.078 32.359 1.00 93.38 227 ASN A CA 1
ATOM 1836 C C . ASN A 1 227 ? -20.223 -4.447 33.763 1.00 93.38 227 ASN A C 1
ATOM 1838 O O . ASN A 1 227 ? -21.158 -4.562 34.562 1.00 93.38 227 ASN A O 1
ATOM 1842 N N . GLN A 1 228 ? -19.134 -3.733 34.056 1.00 92.31 228 GLN A N 1
ATOM 1843 C CA . GLN A 1 228 ? -18.988 -2.947 35.286 1.00 92.31 228 GLN A CA 1
ATOM 1844 C C . GLN A 1 228 ? -20.053 -1.841 35.367 1.00 92.31 228 GLN A C 1
ATOM 1846 O O . GLN A 1 228 ? -20.751 -1.736 36.378 1.00 92.31 228 GLN A O 1
ATOM 1851 N N . LEU A 1 229 ? -20.257 -1.085 34.282 1.00 93.00 229 LEU A N 1
ATOM 1852 C CA . LEU A 1 229 ? -21.313 -0.073 34.188 1.00 93.00 229 LEU A CA 1
ATOM 1853 C C . LEU A 1 229 ? -22.713 -0.670 34.404 1.00 93.00 229 LEU A C 1
ATOM 1855 O O . LEU A 1 229 ? -23.514 -0.119 35.159 1.00 93.00 229 LEU A O 1
ATOM 1859 N N . GLU A 1 230 ? -23.013 -1.807 33.772 1.00 91.19 230 GLU A N 1
ATOM 1860 C CA . GLU A 1 230 ? -24.299 -2.505 33.931 1.00 91.19 230 GLU A CA 1
ATOM 1861 C C . GLU A 1 230 ? -24.536 -2.892 35.401 1.00 91.19 230 GLU A C 1
ATOM 1863 O O . GLU A 1 230 ? -25.639 -2.729 35.921 1.00 91.19 230 GLU A O 1
ATOM 1868 N N . THR A 1 231 ? -23.483 -3.317 36.107 1.00 89.94 231 THR A N 1
ATOM 1869 C CA . THR A 1 231 ? -23.544 -3.671 37.534 1.00 89.94 231 THR A CA 1
ATOM 1870 C C . THR A 1 231 ? -23.888 -2.464 38.413 1.00 89.94 231 THR A C 1
ATOM 1872 O O . THR A 1 231 ? -24.703 -2.582 39.335 1.00 89.94 231 THR A O 1
ATOM 1875 N N . ILE A 1 232 ? -23.314 -1.296 38.107 1.00 88.00 232 ILE A N 1
ATOM 1876 C CA . ILE A 1 232 ? -23.589 -0.032 38.807 1.00 88.00 232 ILE A CA 1
ATOM 1877 C C . ILE A 1 232 ? -25.028 0.423 38.546 1.00 88.00 232 ILE A C 1
ATOM 1879 O O . ILE A 1 232 ? -25.752 0.756 39.485 1.00 88.00 232 ILE A O 1
ATOM 1883 N N . ILE A 1 233 ? -25.474 0.397 37.286 1.00 87.00 233 ILE A N 1
ATOM 1884 C CA . ILE A 1 233 ? -26.831 0.820 36.906 1.00 87.00 233 ILE A CA 1
ATOM 1885 C C . ILE A 1 233 ? -27.902 -0.114 37.489 1.00 87.00 233 ILE A C 1
ATOM 1887 O O . ILE A 1 233 ? -28.969 0.352 37.897 1.00 87.00 233 ILE A O 1
ATOM 1891 N N . ASP A 1 234 ? -27.635 -1.418 37.559 1.00 86.19 234 ASP A N 1
ATOM 1892 C CA . ASP A 1 234 ? -28.545 -2.396 38.164 1.00 86.19 234 ASP A CA 1
ATOM 1893 C C . ASP A 1 234 ? -28.482 -2.395 39.705 1.00 86.19 234 ASP A C 1
ATOM 1895 O O . ASP A 1 234 ? -29.239 -3.118 40.355 1.00 86.19 234 ASP A O 1
ATOM 1899 N N . GLY A 1 235 ? -27.603 -1.583 40.307 1.00 73.06 235 GLY A N 1
ATOM 1900 C CA . GLY A 1 235 ? -27.460 -1.450 41.758 1.00 73.06 235 GLY A CA 1
ATOM 1901 C C . GLY A 1 235 ? -26.894 -2.696 42.446 1.00 73.06 235 GLY A C 1
ATOM 1902 O O . GLY A 1 235 ? -27.108 -2.875 43.645 1.00 73.06 235 GLY A O 1
ATOM 1903 N N . ARG A 1 236 ? -26.201 -3.573 41.702 1.00 66.50 236 ARG A N 1
ATOM 1904 C CA . ARG A 1 236 ? -25.709 -4.872 42.200 1.00 66.50 236 ARG A CA 1
ATOM 1905 C C . ARG A 1 236 ? -24.344 -4.805 42.893 1.00 66.50 236 ARG A C 1
ATOM 1907 O O . ARG A 1 236 ? -23.983 -5.770 43.560 1.00 66.50 236 ARG A O 1
ATOM 1914 N N . SER A 1 237 ? -23.630 -3.680 42.840 1.00 54.50 237 SER A N 1
ATOM 1915 C CA . SER A 1 237 ? -22.518 -3.398 43.757 1.00 54.50 237 SER A CA 1
ATOM 1916 C C . SER A 1 237 ? -22.213 -1.899 43.858 1.00 54.50 237 SER A C 1
ATOM 1918 O O . SER A 1 237 ? -22.008 -1.203 42.868 1.00 54.50 237 SER A O 1
ATOM 1920 N N . VAL A 1 238 ? -22.156 -1.408 45.096 1.00 45.38 238 VAL A N 1
ATOM 1921 C CA . VAL A 1 238 ? -21.304 -0.278 45.481 1.00 45.38 238 VAL A CA 1
ATOM 1922 C C . VAL A 1 238 ? -20.072 -0.935 46.109 1.00 45.38 238 VAL A C 1
ATOM 1924 O O . VAL A 1 238 ? -20.263 -1.696 47.062 1.00 45.38 238 VAL A O 1
ATOM 1927 N N . PRO A 1 239 ? -18.843 -0.727 45.602 1.00 43.12 239 PRO A N 1
ATOM 1928 C CA . PRO A 1 239 ? -17.637 -1.141 46.313 1.00 43.12 239 PRO A CA 1
ATOM 1929 C C . PRO A 1 239 ? -17.666 -0.552 47.728 1.00 43.12 239 PRO A C 1
ATOM 1931 O O . PRO A 1 239 ? -17.917 0.637 47.908 1.00 43.12 239 PRO A O 1
ATOM 1934 N N . GLU A 1 240 ? -17.463 -1.388 48.743 1.00 46.72 240 GLU A N 1
ATOM 1935 C CA . GLU A 1 240 ? -17.599 -1.042 50.166 1.00 46.72 240 GLU A CA 1
ATOM 1936 C C . GLU A 1 240 ? -16.574 -0.018 50.702 1.00 46.72 240 GLU A C 1
ATOM 1938 O O . GLU A 1 240 ? -16.554 0.244 51.904 1.00 46.72 240 GLU A O 1
ATOM 1943 N N . GLU A 1 241 ? -15.753 0.606 49.856 1.00 46.34 241 GLU A N 1
ATOM 1944 C CA . GLU A 1 241 ? -14.638 1.449 50.308 1.00 46.34 241 GLU A CA 1
ATOM 1945 C C . GLU A 1 241 ? -15.061 2.829 50.851 1.00 46.34 241 GLU A C 1
ATOM 1947 O O . GLU A 1 241 ? -14.384 3.366 51.723 1.00 46.34 241 GLU A O 1
ATOM 1952 N N . ASP A 1 242 ? -16.240 3.353 50.496 1.00 42.53 242 ASP A N 1
ATOM 1953 C CA . ASP A 1 242 ? -16.713 4.659 51.002 1.00 42.53 242 ASP A CA 1
ATOM 1954 C C . ASP A 1 242 ? -17.534 4.590 52.307 1.00 42.53 242 ASP A C 1
ATOM 1956 O O . ASP A 1 242 ? -18.016 5.607 52.819 1.00 42.53 242 ASP A O 1
ATOM 1960 N N . ARG A 1 243 ? -17.696 3.407 52.918 1.00 43.66 243 ARG A N 1
ATOM 1961 C CA . ARG A 1 243 ? -18.428 3.282 54.198 1.00 43.66 243 ARG A CA 1
ATOM 1962 C C . ARG A 1 243 ? -17.655 3.809 55.411 1.00 43.66 243 ARG A C 1
ATOM 1964 O O . ARG A 1 243 ? -18.267 4.021 56.460 1.00 43.66 243 ARG A O 1
ATOM 1971 N N . PHE A 1 244 ? -16.352 4.058 55.285 1.00 42.28 244 PHE A N 1
ATOM 1972 C CA . PHE A 1 244 ? -15.500 4.419 56.422 1.00 42.28 244 PHE A CA 1
ATOM 1973 C C . PHE A 1 244 ? -15.356 5.923 56.689 1.00 42.28 244 PHE A C 1
ATOM 1975 O O . PHE A 1 244 ? -14.857 6.284 57.751 1.00 42.28 244 PHE A O 1
ATOM 1982 N N . LEU A 1 245 ? -15.863 6.809 55.823 1.00 46.56 245 LEU A N 1
ATOM 1983 C CA . LEU A 1 245 ? -15.754 8.264 56.035 1.00 46.56 245 LEU A CA 1
ATOM 1984 C C . LEU A 1 245 ? -16.978 8.915 56.709 1.00 46.56 245 LEU A C 1
ATOM 1986 O O . LEU A 1 245 ? -16.936 10.099 57.029 1.00 46.56 245 LEU A O 1
ATOM 1990 N N . VAL A 1 246 ? -18.062 8.168 56.969 1.00 45.34 246 VAL A N 1
ATOM 1991 C CA . VAL A 1 246 ? -19.333 8.733 57.488 1.00 45.34 246 VAL A CA 1
ATOM 1992 C C . VAL A 1 246 ? -19.789 8.098 58.814 1.00 45.34 246 VAL A C 1
ATOM 1994 O O . VAL A 1 246 ? -20.934 8.268 59.234 1.00 45.34 246 VAL A O 1
ATOM 1997 N N . ARG A 1 247 ? -18.920 7.379 59.541 1.00 39.22 247 ARG A N 1
ATOM 1998 C CA . ARG A 1 247 ? -19.214 7.034 60.945 1.00 39.22 247 ARG A CA 1
ATOM 1999 C C . ARG A 1 247 ? -18.720 8.154 61.853 1.00 39.22 247 ARG A C 1
ATOM 2001 O O . ARG A 1 247 ? -17.528 8.314 62.074 1.00 39.22 247 ARG A O 1
ATOM 2008 N N . GLY A 1 248 ? -19.689 8.946 62.308 1.00 38.06 248 GLY A N 1
ATOM 2009 C CA . GLY A 1 248 ? -19.508 10.160 63.087 1.00 38.06 248 GLY A CA 1
ATOM 2010 C C . GLY A 1 248 ? -18.573 10.016 64.283 1.00 38.06 248 GLY A C 1
ATOM 2011 O O . GLY A 1 248 ? -18.568 9.011 64.992 1.00 38.06 248 GLY A O 1
ATOM 2012 N N . VAL A 1 249 ? -17.821 11.088 64.509 1.00 40.81 249 VAL A N 1
ATOM 2013 C CA . VAL A 1 249 ? -17.136 11.365 65.768 1.00 40.81 249 VAL A CA 1
ATOM 2014 C C . VAL A 1 249 ? -18.200 11.425 66.873 1.00 40.81 249 VAL A C 1
ATOM 2016 O O . VAL A 1 249 ? -19.124 12.235 66.761 1.00 40.81 249 VAL A O 1
ATOM 2019 N N . PRO A 1 250 ? -18.123 10.603 67.933 1.00 37.31 250 PRO A N 1
ATOM 2020 C CA . PRO A 1 250 ? -18.985 10.774 69.086 1.00 37.31 250 PRO A CA 1
ATOM 2021 C C . PRO A 1 250 ? -18.520 12.002 69.864 1.00 37.31 250 PRO A C 1
ATOM 2023 O O . PRO A 1 250 ? -17.424 12.037 70.422 1.00 37.31 250 PRO A O 1
ATOM 2026 N N . THR A 1 251 ? -19.377 13.012 69.914 1.00 44.38 251 THR A N 1
ATOM 2027 C CA . THR A 1 251 ? -19.289 14.111 70.867 1.00 44.38 251 THR A CA 1
ATOM 2028 C C . THR A 1 251 ? -19.425 13.529 72.273 1.00 44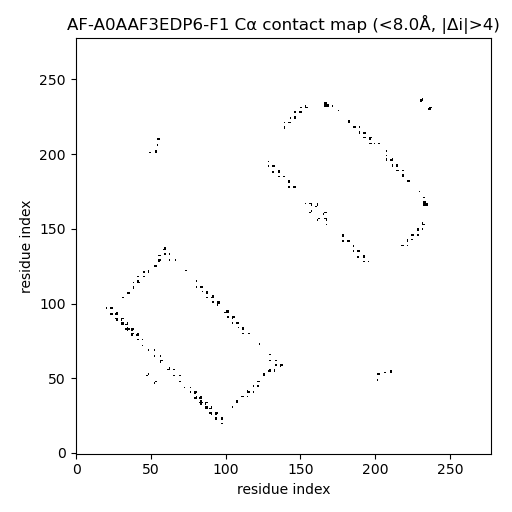.38 251 THR A C 1
ATOM 2030 O O . THR A 1 251 ? -20.481 13.022 72.647 1.00 44.38 251 THR A O 1
ATOM 2033 N N . SER A 1 252 ? -18.365 13.572 73.073 1.00 39.66 252 SER A N 1
ATOM 2034 C CA . SER A 1 252 ? -18.455 13.366 74.519 1.00 39.66 252 SER A CA 1
ATOM 2035 C C . SER A 1 252 ? -17.495 14.317 75.212 1.00 39.66 252 SER A C 1
ATOM 2037 O O . SER A 1 252 ? -16.284 14.130 75.250 1.00 39.66 252 SER A O 1
ATOM 2039 N N . ILE A 1 253 ? -18.108 15.389 75.700 1.00 39.94 253 ILE A N 1
ATOM 2040 C CA . ILE A 1 253 ? -17.583 16.372 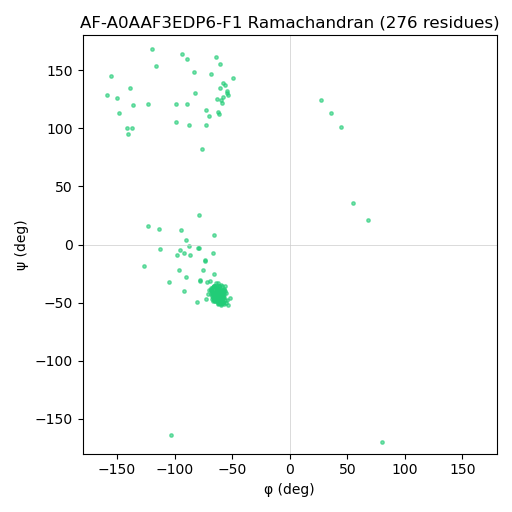76.634 1.00 39.94 253 ILE A CA 1
ATOM 2041 C C . ILE A 1 253 ? -17.295 15.651 77.951 1.00 39.94 253 ILE A C 1
ATOM 2043 O O . ILE A 1 253 ? -18.220 15.085 78.527 1.00 39.94 253 ILE A O 1
ATOM 2047 N N . LEU A 1 254 ? -16.071 15.749 78.470 1.00 38.38 254 LEU A N 1
ATOM 2048 C CA . LEU A 1 254 ? -15.858 15.781 79.913 1.00 38.38 254 LEU A CA 1
ATOM 2049 C C . LEU A 1 254 ? -14.835 16.859 80.266 1.00 38.38 254 LEU A C 1
ATOM 2051 O O . LEU A 1 254 ? -13.693 16.877 79.819 1.00 38.38 254 LEU A O 1
ATOM 2055 N N . THR A 1 255 ? -15.342 17.778 81.071 1.00 39.75 255 THR A N 1
ATOM 2056 C CA . THR A 1 255 ? -14.676 18.833 81.815 1.00 39.75 255 THR A CA 1
ATOM 2057 C C . THR A 1 255 ? -13.669 18.265 82.810 1.00 39.75 255 THR A C 1
ATOM 2059 O O . THR A 1 255 ? -14.027 17.407 83.617 1.00 39.75 255 THR A O 1
ATOM 2062 N N . SER A 1 256 ? -12.470 18.838 82.864 1.00 34.91 256 SER A N 1
ATOM 2063 C CA . SER A 1 256 ? -11.665 18.838 84.086 1.00 34.91 256 SER A CA 1
ATOM 2064 C C . SER A 1 256 ? -10.821 20.105 84.160 1.00 34.91 256 SER A C 1
ATOM 2066 O O . SER A 1 256 ? -9.941 20.359 83.343 1.00 34.91 256 SER A O 1
ATOM 2068 N N . THR A 1 257 ? -11.191 20.894 85.156 1.00 36.81 257 THR A N 1
ATOM 2069 C CA . THR A 1 257 ? -10.628 22.133 85.669 1.00 36.81 257 THR A CA 1
ATOM 2070 C C . THR A 1 257 ? -9.172 21.971 86.104 1.00 36.81 257 THR A C 1
ATOM 2072 O O . THR A 1 257 ? -8.909 21.167 86.994 1.00 36.81 257 THR A O 1
ATOM 2075 N N . THR A 1 258 ? -8.265 22.812 85.596 1.00 35.22 258 THR A N 1
ATOM 2076 C CA . THR A 1 258 ? -7.028 23.161 86.315 1.00 35.22 258 THR A CA 1
ATOM 2077 C C . THR A 1 258 ? -6.577 24.575 85.938 1.00 35.22 258 THR A C 1
ATOM 2079 O O . THR A 1 258 ? -6.480 24.919 84.763 1.00 35.22 258 THR A O 1
ATOM 2082 N N . SER A 1 259 ? -6.372 25.400 86.963 1.00 40.19 259 SER A N 1
ATOM 2083 C CA . SER A 1 259 ? -6.055 26.835 86.929 1.00 40.19 259 SER A CA 1
ATOM 2084 C C . SER A 1 259 ? -4.698 27.183 86.276 1.00 40.19 259 SER A C 1
ATOM 2086 O O . SER A 1 259 ? -3.826 26.318 86.201 1.00 40.19 259 SER A O 1
ATOM 2088 N N . PRO A 1 260 ? -4.480 28.448 85.854 1.00 50.69 260 PRO A N 1
ATOM 2089 C CA . PRO A 1 260 ? -3.285 28.879 85.121 1.00 50.69 260 PRO A CA 1
ATOM 2090 C C . PRO A 1 260 ? -2.179 29.429 86.041 1.00 50.69 260 PRO A C 1
ATOM 2092 O O . PRO A 1 260 ? -2.469 29.866 87.159 1.00 50.69 260 PRO A O 1
ATOM 2095 N N . PRO A 1 261 ? -0.935 29.537 85.534 1.00 44.09 261 PRO A N 1
ATOM 2096 C CA . PRO A 1 261 ? -0.215 30.793 85.752 1.00 44.09 261 PRO A CA 1
ATOM 2097 C C . PRO A 1 261 ? 0.590 31.318 84.542 1.00 44.09 261 PRO A C 1
ATOM 2099 O O . PRO A 1 261 ? 1.305 30.595 83.860 1.00 44.09 261 PRO A O 1
ATOM 2102 N N . GLN A 1 262 ? 0.410 32.627 84.349 1.00 40.44 262 GLN A N 1
ATOM 2103 C CA . GLN A 1 262 ? 1.321 33.719 83.957 1.00 40.44 262 GLN A CA 1
ATOM 2104 C C . GLN A 1 262 ? 2.487 33.538 82.953 1.00 40.44 262 GLN A C 1
ATOM 2106 O O . GLN A 1 262 ? 3.496 32.911 83.237 1.00 40.44 262 GLN A O 1
ATOM 2111 N N . VAL A 1 263 ? 2.313 34.223 81.810 1.00 51.62 263 VAL A N 1
ATOM 2112 C CA . VAL A 1 263 ? 3.133 35.286 81.165 1.00 51.62 263 VAL A CA 1
ATOM 2113 C C . VAL A 1 263 ? 4.650 35.349 81.427 1.00 51.62 263 VAL A C 1
ATOM 2115 O O . VAL A 1 263 ? 5.055 35.604 82.551 1.00 51.62 263 VAL A O 1
ATOM 2118 N N . ASP A 1 264 ? 5.438 35.328 80.338 1.00 41.59 264 ASP A N 1
ATOM 2119 C CA . ASP A 1 264 ? 6.418 36.386 80.001 1.00 41.59 264 ASP A CA 1
ATOM 2120 C C . ASP A 1 264 ? 6.724 36.433 78.471 1.00 41.59 264 ASP A C 1
ATOM 2122 O O . ASP A 1 264 ? 6.690 35.387 77.817 1.00 41.59 264 ASP A O 1
ATOM 2126 N N . PRO A 1 265 ? 6.972 37.618 77.859 1.00 51.91 265 PRO A N 1
ATOM 2127 C CA . PRO A 1 265 ? 7.285 37.813 76.426 1.00 51.91 265 PRO A CA 1
ATOM 2128 C C . PRO A 1 265 ? 8.803 38.072 76.202 1.00 51.91 265 PRO A C 1
ATOM 2130 O O . PRO A 1 265 ? 9.570 37.999 77.157 1.00 51.91 265 PRO A O 1
ATOM 2133 N N . PRO A 1 266 ? 9.279 38.591 75.046 1.00 53.09 266 PRO A N 1
ATOM 2134 C CA . PRO A 1 266 ? 9.110 38.225 73.634 1.00 53.09 266 PRO A CA 1
ATOM 2135 C C . PRO A 1 266 ? 10.473 37.877 72.966 1.00 53.09 266 PRO A C 1
ATOM 2137 O O . PRO A 1 266 ? 11.540 38.206 73.476 1.00 53.09 266 PRO A O 1
ATOM 2140 N N . GLY A 1 267 ? 10.463 37.293 71.761 1.00 41.34 267 GLY A N 1
ATOM 2141 C CA . GLY A 1 267 ? 11.685 37.054 70.977 1.00 41.34 267 GLY A CA 1
ATOM 2142 C C . GLY A 1 267 ? 11.488 37.311 69.487 1.00 41.34 267 GLY A C 1
ATOM 2143 O O . GLY A 1 267 ? 11.028 36.439 68.757 1.00 41.34 267 GLY A O 1
ATOM 2144 N N . HIS A 1 268 ? 11.840 38.516 69.037 1.00 48.78 268 HIS A N 1
ATOM 2145 C CA . HIS A 1 268 ? 12.055 38.841 67.627 1.00 48.78 268 HIS A CA 1
ATOM 2146 C C . HIS A 1 268 ? 13.169 37.953 67.056 1.00 48.78 268 HIS A C 1
ATOM 2148 O O . HIS A 1 268 ? 14.297 38.008 67.545 1.00 48.78 268 HIS A O 1
ATOM 2154 N N . ILE A 1 269 ? 12.895 37.220 65.976 1.00 50.56 269 ILE A N 1
ATOM 2155 C CA . ILE A 1 269 ? 13.947 36.707 65.095 1.00 50.56 269 ILE A CA 1
ATOM 2156 C C . ILE A 1 269 ? 13.668 37.202 63.679 1.00 50.56 269 ILE A C 1
ATOM 2158 O O . ILE A 1 269 ? 12.598 36.999 63.110 1.00 50.56 269 ILE A O 1
ATOM 2162 N N . ARG A 1 270 ? 14.669 37.932 63.187 1.00 48.16 270 ARG A N 1
ATOM 2163 C CA . ARG A 1 270 ? 14.794 38.550 61.872 1.00 48.16 270 ARG A CA 1
ATOM 2164 C C . ARG A 1 270 ? 14.656 37.515 60.759 1.00 48.16 270 ARG A C 1
ATOM 2166 O O . ARG A 1 270 ? 15.284 36.462 60.810 1.00 48.16 270 ARG A O 1
ATOM 2173 N N . ILE A 1 271 ? 13.914 37.890 59.723 1.00 47.34 271 ILE A N 1
ATOM 2174 C CA . ILE A 1 271 ? 14.008 37.287 58.396 1.00 47.34 271 ILE A CA 1
ATOM 2175 C C . ILE A 1 271 ? 15.360 37.731 57.829 1.00 47.34 271 ILE A C 1
ATOM 2177 O O . ILE A 1 271 ? 15.583 38.922 57.620 1.00 47.34 271 ILE A O 1
ATOM 2181 N N . GLY A 1 272 ? 16.286 36.782 57.711 1.00 44.94 272 GLY A N 1
ATOM 2182 C CA . GLY A 1 272 ? 17.524 36.947 56.965 1.00 44.94 272 GLY A CA 1
ATOM 2183 C C . GLY A 1 272 ? 17.280 36.530 55.526 1.00 44.94 272 GLY A C 1
ATOM 2184 O O . GLY A 1 272 ? 16.869 35.398 55.273 1.00 44.94 272 GLY A O 1
ATOM 2185 N N . ASP A 1 273 ? 17.508 37.473 54.622 1.00 49.88 273 ASP A N 1
ATOM 2186 C CA . ASP A 1 273 ? 17.590 37.258 53.186 1.00 49.88 273 ASP A CA 1
ATOM 2187 C C . ASP A 1 273 ? 18.627 36.175 52.876 1.00 49.88 273 ASP A C 1
ATOM 2189 O O . ASP A 1 273 ? 19.749 36.233 53.381 1.00 49.88 273 ASP A O 1
ATO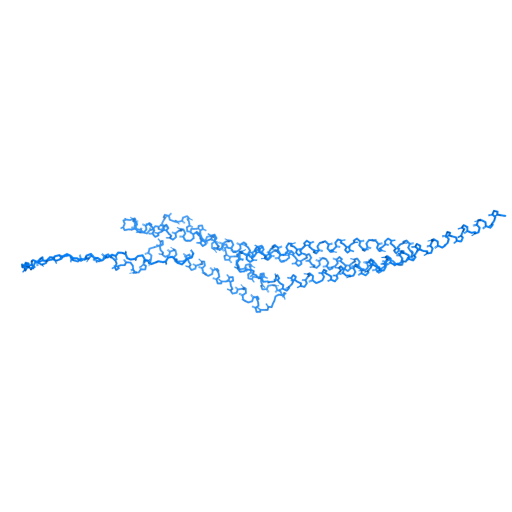M 2193 N N . ASN A 1 274 ? 18.272 35.209 52.026 1.00 47.56 274 ASN A N 1
ATOM 2194 C CA . ASN A 1 274 ? 19.262 34.356 51.384 1.00 47.56 274 ASN A CA 1
ATOM 2195 C C . ASN A 1 274 ? 18.915 34.154 49.904 1.00 47.56 274 ASN A C 1
ATOM 2197 O O . ASN A 1 274 ? 18.022 33.392 49.544 1.00 47.56 274 ASN A O 1
ATOM 2201 N N . GLU A 1 275 ? 19.634 34.935 49.100 1.00 48.06 275 GLU A N 1
ATOM 2202 C CA . GLU A 1 275 ? 20.246 34.604 47.812 1.00 48.06 275 GLU A CA 1
ATOM 2203 C C . GLU A 1 275 ? 19.428 33.814 46.781 1.00 48.06 275 GLU A C 1
ATOM 2205 O O . GLU A 1 275 ? 19.380 32.584 46.749 1.00 48.06 275 GLU A O 1
ATOM 2210 N N . SER A 1 276 ? 18.917 34.584 45.821 1.00 49.19 276 SER A N 1
ATOM 2211 C CA . SER A 1 276 ? 18.674 34.165 44.448 1.00 49.19 276 SER A CA 1
ATOM 2212 C C . SER A 1 276 ? 19.990 33.772 43.765 1.00 49.19 276 SER A C 1
ATOM 2214 O O . SER A 1 276 ? 20.834 34.625 43.494 1.00 49.19 276 SER A O 1
ATOM 2216 N N . TYR A 1 277 ? 20.129 32.494 43.422 1.00 51.94 277 TYR A N 1
ATOM 2217 C CA . TYR A 1 277 ? 20.906 32.069 42.259 1.00 51.94 277 TYR A CA 1
ATOM 2218 C C . TYR A 1 277 ? 19.923 31.821 41.118 1.00 51.94 277 TYR A C 1
ATOM 2220 O O . TYR A 1 277 ? 19.182 30.839 41.167 1.00 51.94 277 TYR A O 1
ATOM 2228 N N . LEU A 1 278 ? 19.899 32.745 40.155 1.00 47.44 278 LEU A N 1
ATOM 2229 C CA . LEU A 1 278 ? 19.761 32.563 38.700 1.00 47.44 278 LEU A CA 1
ATOM 2230 C C . LEU A 1 278 ? 19.684 33.939 38.027 1.00 47.44 278 LEU A C 1
ATOM 2232 O O . LEU A 1 278 ? 18.806 34.739 38.419 1.00 47.44 278 LEU A O 1
#

Radius of gyration: 39.33 Å; Cα contacts (8 Å, |Δi|>4): 170; chains: 1; bounding box: 69×55×147 Å

Organism: NCBI:txid2138241

Foldseek 3Di:
DVVVVVVVVVVVVVVVVVVVLVVLVVLLVVLLVLLVVLLVVLVVLLVCCLPPLLALDLDPVSLVVSVVVLVVSVVVNVVSLVSSVVSLVSSQVSCVVNVHDNVVSVVSNVSSVVSSVVSVVSSVLSVVLSVLSNVLNVLLVVLVVLLVVLLVVQVVCCVPPCVPPNFCQVVCVVVLVVSVVSLVVSVVSLVVSLVSLVPPPSDDPVSSVVNNVSSVVSSVVSVVSSVVSVCSRNVVDDDPPPVPPPPDDDDDDDDDDDDDDDDDDDDDDDDDDDDDDD

pLDDT: mean 83.79, std 18.37, range [34.91, 98.69]

Mean predicted aligned error: 12.28 Å

Solvent-accessible surface area (backbone atoms only — not comparable to full-atom values): 15933 Å² total; per-residue (Å²): 114,69,71,60,54,51,51,52,50,56,51,50,54,51,49,51,53,51,51,52,51,52,53,45,53,52,51,31,54,49,26,53,53,52,26,52,49,31,44,51,53,48,54,51,51,41,50,47,51,59,68,74,63,64,66,81,59,89,46,74,66,54,41,51,50,55,50,52,55,47,50,53,50,49,54,50,46,51,52,40,49,52,52,26,48,52,27,40,52,53,30,47,51,41,28,56,76,71,71,46,84,57,64,68,49,49,54,52,45,52,50,44,51,51,52,49,53,52,41,53,51,52,51,52,54,45,50,54,52,54,50,54,50,47,54,46,54,51,47,51,53,53,52,50,55,50,47,54,52,49,41,50,52,46,53,52,43,46,75,78,44,24,92,81,72,47,61,57,48,74,81,44,45,66,60,52,53,51,52,53,48,52,53,50,50,48,48,52,50,44,51,53,49,41,52,54,45,70,68,42,79,84,47,54,72,67,59,36,52,51,52,42,51,51,49,50,52,55,50,48,54,53,52,50,55,46,53,53,40,51,34,48,31,66,56,74,55,76,79,78,79,74,68,74,82,74,71,73,83,80,89,74,92,78,89,78,90,80,88,87,85,84,89,86,89,87,80,92,77,81,88,74,89,78,80,89,87,131